Protein AF-A0A7W8GCG9-F1 (afdb_monomer)

Organism: NCBI:txid1665626

Structure (mmCIF, N/CA/C/O backbone):
data_AF-A0A7W8GCG9-F1
#
_entry.id   AF-A0A7W8GCG9-F1
#
loop_
_atom_site.group_PDB
_atom_site.id
_atom_site.type_symbol
_atom_site.label_atom_id
_atom_site.label_alt_id
_atom_site.label_comp_id
_atom_site.label_asym_id
_atom_site.label_entity_id
_atom_site.label_seq_id
_atom_site.pdbx_PDB_ins_code
_atom_site.Cartn_x
_atom_site.Cartn_y
_atom_site.Cartn_z
_atom_site.occupancy
_atom_site.B_iso_or_equiv
_atom_site.auth_seq_id
_atom_site.auth_comp_id
_atom_site.auth_asym_id
_atom_site.auth_atom_id
_atom_site.pdbx_PDB_model_num
ATOM 1 N N . MET A 1 1 ? 15.866 -6.098 -15.929 1.00 85.88 1 MET A N 1
ATOM 2 C CA . MET A 1 1 ? 16.833 -5.059 -15.511 1.00 85.88 1 MET A CA 1
ATOM 3 C C . MET A 1 1 ? 17.074 -4.161 -16.709 1.00 85.88 1 MET A C 1
ATOM 5 O O . MET A 1 1 ? 17.102 -4.683 -17.815 1.00 85.88 1 MET A O 1
ATOM 9 N N . ALA A 1 2 ? 17.200 -2.853 -16.500 1.00 84.94 2 ALA A N 1
ATOM 10 C CA . ALA A 1 2 ? 17.619 -1.933 -17.553 1.00 84.94 2 ALA A CA 1
ATOM 11 C C . ALA A 1 2 ? 19.149 -1.875 -17.601 1.00 84.94 2 ALA A C 1
ATOM 13 O O . ALA A 1 2 ? 19.778 -1.766 -16.549 1.00 84.94 2 ALA A O 1
ATOM 14 N N . ASP A 1 3 ? 19.719 -1.965 -18.794 1.00 85.62 3 ASP A N 1
ATOM 15 C CA . ASP A 1 3 ? 21.146 -1.790 -19.054 1.00 85.62 3 ASP A CA 1
ATOM 16 C C . ASP A 1 3 ? 21.311 -1.329 -20.504 1.00 85.62 3 ASP A C 1
ATOM 18 O O . ASP A 1 3 ? 20.487 -1.678 -21.353 1.00 85.62 3 ASP A O 1
ATOM 22 N N . TYR A 1 4 ? 22.347 -0.538 -20.766 1.00 86.12 4 TYR A N 1
ATOM 23 C CA . TYR A 1 4 ? 22.507 0.142 -22.045 1.00 86.12 4 TYR A CA 1
ATOM 24 C C . TYR A 1 4 ? 22.801 -0.833 -23.182 1.00 86.12 4 TYR A C 1
ATOM 26 O O . TYR A 1 4 ? 23.720 -1.647 -23.079 1.00 86.12 4 TYR A O 1
ATOM 34 N N . GLU A 1 5 ? 22.054 -0.710 -24.279 1.00 84.94 5 GLU A N 1
ATOM 35 C CA . GLU A 1 5 ? 22.164 -1.553 -25.476 1.00 84.94 5 GLU A CA 1
ATOM 36 C C . GLU A 1 5 ? 21.880 -3.044 -25.183 1.00 84.94 5 GLU A C 1
ATOM 38 O O . GLU A 1 5 ? 22.423 -3.955 -25.825 1.00 84.94 5 GLU A O 1
ATOM 43 N N . ARG A 1 6 ? 21.039 -3.321 -24.175 1.00 89.44 6 ARG A N 1
ATOM 44 C CA . ARG A 1 6 ? 20.662 -4.676 -23.742 1.00 89.44 6 ARG A CA 1
ATOM 45 C C . ARG A 1 6 ? 19.154 -4.882 -23.789 1.00 89.44 6 ARG A C 1
ATOM 47 O O . ARG A 1 6 ? 18.358 -3.951 -23.813 1.00 89.44 6 ARG A O 1
ATOM 54 N N . TRP A 1 7 ? 18.749 -6.149 -23.775 1.00 91.69 7 TRP A N 1
ATOM 55 C CA . TRP A 1 7 ? 17.346 -6.501 -23.618 1.00 91.69 7 TRP A CA 1
ATOM 56 C C . TRP A 1 7 ? 16.931 -6.321 -22.150 1.00 91.69 7 TRP A C 1
ATOM 58 O O . TRP A 1 7 ? 17.758 -6.408 -21.238 1.00 91.69 7 TRP A O 1
ATOM 68 N N . PRO A 1 8 ? 15.632 -6.114 -21.879 1.00 90.44 8 PRO A N 1
ATOM 69 C CA . PRO A 1 8 ? 15.148 -5.881 -20.517 1.00 90.44 8 PRO A CA 1
ATOM 70 C C . PRO A 1 8 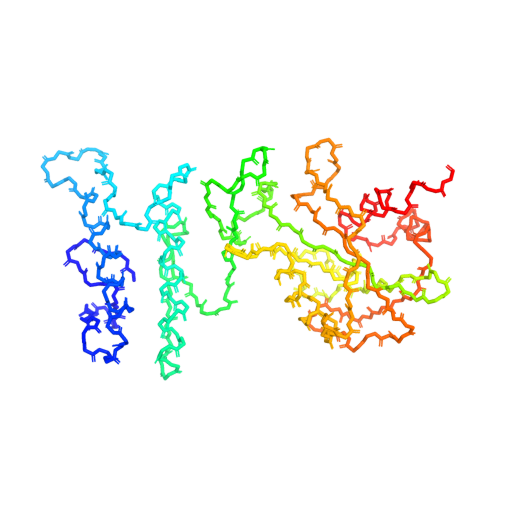? 15.220 -7.125 -19.614 1.00 90.44 8 PRO A C 1
ATOM 72 O O . PRO A 1 8 ? 14.992 -7.024 -18.401 1.00 90.44 8 PRO A O 1
ATOM 75 N N . LEU A 1 9 ? 15.504 -8.304 -20.179 1.00 92.62 9 LEU A N 1
ATOM 76 C CA . LEU A 1 9 ? 15.448 -9.600 -19.506 1.00 92.62 9 LEU A CA 1
ATOM 77 C C . LEU A 1 9 ? 16.819 -10.263 -19.475 1.00 92.62 9 LEU A C 1
ATOM 79 O O . LEU A 1 9 ? 17.570 -10.215 -20.443 1.00 92.62 9 LEU A O 1
ATOM 83 N N . TRP A 1 10 ? 17.116 -10.908 -18.352 1.00 90.75 10 TRP A N 1
ATOM 84 C CA . TRP A 1 10 ? 18.416 -11.506 -18.084 1.00 90.75 10 TRP A CA 1
ATOM 85 C C . TRP A 1 10 ? 18.241 -12.874 -17.432 1.00 90.75 10 TRP A C 1
ATOM 87 O O . TRP A 1 10 ? 17.353 -13.051 -16.598 1.00 90.75 10 TRP A O 1
ATOM 97 N N . MET A 1 11 ? 19.099 -13.830 -17.783 1.00 87.00 11 MET A N 1
ATOM 98 C CA . MET A 1 11 ? 19.146 -15.157 -17.167 1.00 87.00 11 MET A CA 1
ATOM 99 C C . MET A 1 11 ? 20.602 -15.548 -16.937 1.00 87.00 11 MET A C 1
ATOM 101 O O . MET A 1 11 ? 21.367 -15.651 -17.884 1.00 87.00 11 MET A O 1
ATOM 105 N N . SER A 1 12 ? 21.010 -15.727 -15.677 1.00 82.81 12 SER A N 1
ATOM 106 C CA . SER A 1 12 ? 22.391 -16.109 -15.328 1.00 82.81 12 SER A CA 1
ATOM 107 C C . SER A 1 12 ? 23.474 -15.225 -15.979 1.00 82.81 12 SER A C 1
ATOM 109 O O . SER A 1 12 ? 24.515 -15.731 -16.385 1.00 82.81 12 SER A O 1
ATOM 111 N N . LEU A 1 13 ? 23.238 -13.904 -16.033 1.00 75.94 13 LEU A N 1
ATOM 112 C CA . LEU A 1 13 ? 24.082 -12.881 -16.688 1.00 75.94 13 LEU A CA 1
ATOM 113 C C . LEU A 1 13 ? 24.043 -12.875 -18.227 1.00 75.94 13 LEU A C 1
ATOM 115 O O . LEU A 1 13 ? 24.742 -12.079 -18.850 1.00 75.94 13 LEU A O 1
ATOM 119 N N . GLU A 1 14 ? 23.210 -13.707 -18.847 1.00 85.38 14 GLU A N 1
ATOM 120 C CA . GLU A 1 14 ? 22.964 -13.677 -20.286 1.00 85.38 14 GLU A CA 1
ATOM 121 C C . GLU A 1 14 ? 21.781 -12.766 -20.616 1.00 85.38 14 GLU A C 1
ATOM 123 O O . GLU A 1 14 ? 20.752 -12.784 -19.938 1.00 85.38 14 GLU A O 1
ATOM 128 N N . ASN A 1 15 ? 21.936 -11.977 -21.677 1.00 88.81 15 ASN A N 1
ATOM 129 C CA . ASN A 1 15 ? 20.911 -11.078 -22.191 1.00 88.81 15 ASN A CA 1
ATOM 130 C C . ASN A 1 15 ? 19.843 -11.884 -22.954 1.00 88.81 15 ASN A C 1
ATOM 132 O O . ASN A 1 15 ? 20.160 -12.532 -23.952 1.00 88.81 15 ASN A O 1
ATOM 136 N N . VAL A 1 16 ? 18.589 -11.848 -22.506 1.00 91.50 16 VAL A N 1
ATOM 137 C CA . VAL A 1 16 ? 17.495 -12.669 -23.048 1.00 91.50 16 VAL A CA 1
ATOM 138 C C . VAL A 1 16 ? 16.604 -11.827 -23.952 1.00 91.50 16 VAL A C 1
ATOM 140 O O . VAL A 1 16 ? 15.965 -10.881 -23.498 1.00 91.50 16 VAL A O 1
ATOM 143 N N . ASP A 1 17 ? 16.513 -12.209 -25.226 1.00 92.12 17 ASP A N 1
ATOM 144 C CA . ASP A 1 17 ? 15.577 -11.602 -26.176 1.00 92.12 17 ASP A CA 1
ATOM 145 C C . ASP A 1 17 ? 14.124 -11.945 -25.781 1.00 92.12 17 ASP A C 1
ATOM 147 O O . ASP A 1 17 ? 13.756 -13.130 -25.795 1.00 92.12 17 ASP A O 1
ATOM 151 N N . PRO A 1 18 ? 13.267 -10.954 -25.455 1.00 92.00 18 PRO A N 1
ATOM 152 C CA . PRO A 1 18 ? 11.878 -11.196 -25.075 1.00 92.00 18 PRO A CA 1
ATOM 153 C C . PRO A 1 18 ? 11.049 -11.937 -26.134 1.00 92.00 18 PRO A C 1
ATOM 155 O O . PRO A 1 18 ? 10.068 -12.596 -25.781 1.00 92.00 18 PRO A O 1
ATOM 158 N N . LEU A 1 19 ? 11.432 -11.888 -27.417 1.00 90.94 19 LEU A N 1
ATOM 159 C CA . LEU A 1 19 ? 10.767 -12.640 -28.490 1.00 90.94 19 LEU A CA 1
ATOM 160 C C . LEU A 1 19 ? 10.907 -14.158 -28.315 1.00 90.94 19 LEU A C 1
ATOM 162 O O . LEU A 1 19 ? 10.051 -14.916 -28.770 1.00 90.94 19 LEU A O 1
ATOM 166 N N . THR A 1 20 ? 11.944 -14.617 -27.612 1.00 90.94 20 THR A N 1
ATOM 167 C CA . THR A 1 20 ? 12.181 -16.049 -27.364 1.00 90.94 20 THR A CA 1
ATOM 168 C C . THR A 1 20 ? 11.269 -16.631 -26.282 1.00 90.94 20 THR A C 1
ATOM 170 O O . THR A 1 20 ? 11.120 -17.848 -26.187 1.00 90.94 20 THR A O 1
ATOM 173 N N . LEU A 1 21 ? 10.614 -15.781 -25.482 1.00 89.12 21 LEU A N 1
ATOM 174 C CA . LEU A 1 21 ? 9.805 -16.203 -24.337 1.00 89.12 21 LEU A CA 1
ATOM 175 C C . LEU A 1 21 ? 8.334 -16.483 -24.669 1.00 89.12 21 LEU A C 1
ATOM 177 O O . LEU A 1 21 ? 7.580 -16.816 -23.753 1.00 89.12 21 LEU A O 1
ATOM 181 N N . MET A 1 22 ? 7.940 -16.377 -25.947 1.00 91.81 22 MET A N 1
ATOM 182 C CA . MET A 1 22 ? 6.570 -16.620 -26.433 1.00 91.81 22 MET A CA 1
ATOM 183 C C . MET A 1 22 ? 5.501 -15.817 -25.666 1.00 91.81 22 MET A C 1
ATOM 185 O O . MET A 1 22 ? 4.405 -16.308 -25.400 1.00 91.81 22 MET A O 1
ATOM 189 N N . LEU A 1 23 ? 5.834 -14.584 -25.279 1.00 94.62 23 LEU A N 1
ATOM 190 C CA . LEU A 1 23 ? 4.917 -13.670 -24.598 1.00 94.62 23 LEU A CA 1
ATOM 191 C C . LEU A 1 23 ? 3.886 -13.096 -25.582 1.00 94.62 23 LEU A C 1
ATOM 193 O O . LEU A 1 23 ? 4.079 -13.125 -26.800 1.00 94.62 23 LEU A O 1
ATOM 197 N N . ALA A 1 24 ? 2.798 -12.534 -25.048 1.00 96.25 24 ALA A N 1
ATOM 198 C CA . ALA A 1 24 ? 1.849 -11.773 -25.856 1.00 96.25 24 ALA A CA 1
ATOM 199 C C . ALA A 1 24 ? 2.570 -10.610 -26.577 1.00 96.25 24 ALA A C 1
ATOM 201 O O . ALA A 1 24 ? 3.381 -9.931 -25.933 1.00 96.25 24 ALA A O 1
ATOM 202 N N . PRO A 1 25 ? 2.277 -10.340 -27.866 1.00 96.75 25 PRO A N 1
ATOM 203 C CA . PRO A 1 25 ? 2.967 -9.308 -28.643 1.00 96.75 25 PRO A CA 1
ATOM 204 C C . PRO A 1 25 ? 2.985 -7.933 -27.968 1.00 96.75 25 PRO A C 1
ATOM 206 O O . PRO A 1 25 ? 3.992 -7.231 -28.018 1.00 96.75 25 PRO A O 1
ATOM 209 N N . GLU A 1 26 ? 1.901 -7.566 -27.284 1.00 96.12 26 GLU A N 1
ATOM 210 C CA . GLU A 1 26 ? 1.772 -6.296 -26.571 1.00 96.12 26 GLU A CA 1
ATOM 211 C C . GLU A 1 26 ? 2.727 -6.206 -25.373 1.00 96.12 26 GLU A C 1
ATOM 213 O O . GLU A 1 26 ? 3.322 -5.155 -25.133 1.00 96.12 26 GLU A O 1
ATOM 218 N N . LEU A 1 27 ? 2.907 -7.304 -24.628 1.00 96.75 27 LEU A N 1
ATOM 219 C CA . LEU A 1 27 ? 3.849 -7.356 -23.507 1.00 96.75 27 LEU A CA 1
ATOM 220 C C . LEU A 1 27 ? 5.292 -7.294 -24.014 1.00 96.75 27 LEU A C 1
ATOM 222 O O . LEU A 1 27 ? 6.094 -6.534 -23.475 1.00 96.75 27 LEU A O 1
ATOM 226 N N . THR A 1 28 ? 5.606 -8.040 -25.077 1.00 96.75 28 THR A N 1
ATOM 227 C CA . THR A 1 28 ? 6.922 -7.980 -25.722 1.00 96.75 28 THR A CA 1
ATOM 228 C C . THR A 1 28 ? 7.236 -6.567 -26.203 1.00 96.75 28 THR A C 1
ATOM 230 O O . THR A 1 28 ? 8.293 -6.040 -25.873 1.00 96.75 28 THR A O 1
ATOM 233 N N . ALA A 1 29 ? 6.314 -5.914 -26.914 1.00 95.88 29 ALA A N 1
ATOM 234 C CA . ALA A 1 29 ? 6.518 -4.554 -27.409 1.00 95.88 29 ALA A CA 1
ATOM 235 C C . ALA A 1 29 ? 6.775 -3.549 -26.274 1.00 95.88 29 ALA A C 1
ATOM 237 O O . ALA A 1 29 ? 7.671 -2.714 -26.386 1.00 95.88 29 ALA A O 1
ATOM 238 N N . ARG A 1 30 ? 6.040 -3.649 -25.158 1.00 97.19 30 ARG A N 1
ATOM 239 C CA . ARG A 1 30 ? 6.256 -2.766 -24.003 1.00 97.19 30 ARG A CA 1
ATOM 240 C C . ARG A 1 30 ? 7.575 -3.035 -23.282 1.00 97.19 30 ARG A C 1
ATOM 242 O O . ARG A 1 30 ? 8.230 -2.081 -22.887 1.00 97.19 30 ARG A O 1
ATOM 249 N N . LEU A 1 31 ? 7.994 -4.298 -23.155 1.00 96.69 31 LEU A N 1
ATOM 250 C CA . LEU A 1 31 ? 9.318 -4.649 -22.627 1.00 96.69 31 LEU A CA 1
ATOM 251 C C . LEU A 1 31 ? 10.433 -3.999 -23.458 1.00 96.69 31 LEU A C 1
ATOM 253 O O . LEU A 1 31 ? 11.328 -3.373 -22.895 1.00 96.69 31 LEU A O 1
ATOM 257 N N . LEU A 1 32 ? 10.353 -4.107 -24.787 1.00 95.19 32 LEU A N 1
ATOM 258 C CA . LEU A 1 32 ? 11.333 -3.502 -25.692 1.00 95.19 32 LEU A CA 1
ATOM 259 C C . LEU A 1 32 ? 11.324 -1.971 -25.609 1.00 95.19 32 LEU A C 1
ATOM 261 O O . LEU A 1 32 ? 12.381 -1.373 -25.452 1.00 95.19 32 LEU A O 1
ATOM 265 N N . SER A 1 33 ? 10.141 -1.349 -25.624 1.00 95.31 33 SER A N 1
ATOM 266 C CA . SER A 1 33 ? 10.007 0.107 -25.481 1.00 95.31 33 SER A CA 1
ATOM 267 C C . SER A 1 33 ? 10.519 0.615 -24.128 1.00 95.31 33 SER A C 1
ATOM 269 O O . SER A 1 33 ? 11.067 1.711 -24.053 1.00 95.31 33 SER A O 1
ATOM 271 N N . TRP A 1 34 ? 10.372 -0.172 -23.060 1.00 96.25 34 TRP A N 1
ATOM 272 C CA . TRP A 1 34 ? 10.935 0.151 -21.751 1.00 96.25 34 TRP A CA 1
ATOM 273 C C . TRP A 1 34 ? 12.465 0.129 -21.763 1.00 96.25 34 TRP A C 1
ATOM 275 O O . TRP A 1 34 ? 13.072 1.056 -21.242 1.00 96.25 34 TRP A O 1
ATOM 285 N N . ALA A 1 35 ? 13.103 -0.857 -22.399 1.00 93.88 35 ALA A N 1
ATOM 286 C CA . ALA A 1 35 ? 14.561 -0.856 -22.550 1.00 93.88 35 ALA A CA 1
ATOM 287 C C . ALA A 1 35 ? 15.054 0.310 -23.430 1.00 93.88 35 ALA A C 1
ATOM 289 O O . ALA A 1 35 ? 15.972 1.023 -23.040 1.00 93.88 35 ALA A O 1
ATOM 290 N N . GLU A 1 36 ? 14.383 0.569 -24.556 1.00 93.25 36 GLU A N 1
ATOM 291 C CA . GLU A 1 36 ? 14.729 1.662 -25.477 1.00 93.25 36 GLU A CA 1
ATOM 292 C C . GLU A 1 36 ? 14.655 3.044 -24.806 1.00 93.25 36 GLU A C 1
ATOM 294 O O . GLU A 1 36 ? 15.501 3.902 -25.047 1.00 93.25 36 GLU A O 1
ATOM 299 N N . ALA A 1 37 ? 13.689 3.255 -23.907 1.00 92.75 37 ALA A N 1
ATOM 300 C CA . ALA A 1 37 ? 13.597 4.486 -23.125 1.00 92.75 37 ALA A CA 1
ATOM 301 C C . ALA A 1 37 ? 14.808 4.697 -22.202 1.00 92.75 37 ALA A C 1
ATOM 303 O O . ALA A 1 37 ? 15.214 5.834 -21.969 1.00 92.75 37 ALA A O 1
ATOM 304 N N . PHE A 1 38 ? 15.380 3.614 -21.668 1.00 91.00 38 PHE A N 1
ATOM 305 C CA . PHE A 1 38 ? 16.613 3.690 -20.890 1.00 91.00 38 PHE A CA 1
ATOM 306 C C . PHE A 1 38 ? 17.794 4.033 -21.798 1.00 91.00 38 PHE A C 1
ATOM 308 O O . PHE A 1 38 ? 18.546 4.958 -21.494 1.00 91.00 38 PHE A O 1
ATOM 315 N N . ASP A 1 39 ? 17.898 3.370 -22.950 1.00 89.25 39 ASP A N 1
ATOM 316 C CA . ASP A 1 39 ? 18.944 3.617 -23.947 1.00 89.25 39 ASP A CA 1
ATOM 317 C C . ASP A 1 39 ? 18.940 5.057 -24.461 1.00 89.25 39 ASP A C 1
ATOM 319 O O . ASP A 1 39 ? 20.000 5.667 -24.608 1.00 89.25 39 ASP A O 1
ATOM 323 N N . SER A 1 40 ? 17.758 5.652 -24.648 1.00 89.75 40 SER A N 1
ATOM 324 C CA . SER A 1 40 ? 17.636 7.037 -25.109 1.00 89.75 40 SER A CA 1
ATOM 325 C C . SER A 1 40 ? 18.203 8.066 -24.125 1.00 89.75 40 SER A C 1
ATOM 327 O O . SER A 1 40 ? 18.358 9.229 -24.494 1.00 89.75 40 SER A O 1
ATOM 329 N N . SER A 1 41 ? 18.475 7.669 -22.876 1.00 85.50 41 SER A N 1
ATOM 330 C CA . SER A 1 41 ? 19.087 8.537 -21.867 1.00 85.50 41 SER A CA 1
ATOM 331 C C . SER A 1 41 ? 20.620 8.583 -21.948 1.00 85.50 41 SER A C 1
ATOM 333 O O . SER A 1 41 ? 21.252 9.404 -21.284 1.00 85.50 41 SER A O 1
ATOM 335 N N . LEU A 1 42 ? 21.251 7.746 -22.776 1.00 81.25 42 LEU A N 1
ATOM 336 C CA . LEU A 1 42 ? 22.706 7.694 -22.882 1.00 81.25 42 LEU A CA 1
ATOM 337 C C . LEU A 1 42 ? 23.264 8.847 -23.736 1.00 81.25 42 LEU A C 1
ATOM 339 O O . LEU A 1 42 ? 22.981 8.939 -24.928 1.00 81.25 42 LEU A O 1
ATOM 343 N N . ASP A 1 43 ? 24.130 9.682 -23.153 1.00 76.12 43 ASP A N 1
ATOM 344 C CA . ASP A 1 43 ? 25.007 10.588 -23.911 1.00 76.12 43 ASP A CA 1
ATOM 345 C C . ASP A 1 43 ? 26.408 9.963 -24.023 1.00 76.12 43 ASP A C 1
ATOM 347 O O . ASP A 1 43 ? 27.213 10.013 -23.089 1.00 76.12 43 ASP A O 1
ATOM 351 N N . MET A 1 44 ? 26.689 9.334 -25.169 1.00 66.94 44 MET A N 1
ATOM 352 C CA . MET A 1 44 ? 27.977 8.683 -25.452 1.00 66.94 44 MET A CA 1
ATOM 353 C C . MET A 1 44 ? 29.115 9.676 -25.733 1.00 66.94 44 MET A C 1
ATOM 355 O O . MET A 1 44 ? 30.283 9.284 -25.708 1.00 66.94 44 MET A O 1
ATOM 359 N N . GLU A 1 45 ? 28.801 10.942 -26.024 1.00 66.50 45 GLU A N 1
ATOM 360 C CA . GLU A 1 45 ? 29.771 11.924 -26.513 1.00 66.50 45 GLU A CA 1
ATOM 361 C C . GLU A 1 45 ? 30.200 12.931 -25.432 1.00 66.50 45 GLU A C 1
ATOM 363 O O . GLU A 1 45 ? 31.357 13.354 -25.434 1.00 66.50 45 GLU A O 1
ATOM 368 N N . ASN A 1 46 ? 29.324 13.297 -24.484 1.00 61.50 46 ASN A N 1
ATOM 369 C CA . ASN A 1 46 ? 29.596 14.324 -23.469 1.00 61.50 46 ASN A CA 1
ATOM 370 C C . ASN A 1 46 ? 29.038 13.963 -22.077 1.00 61.50 46 ASN A C 1
ATOM 372 O O . ASN A 1 46 ? 27.989 14.448 -21.666 1.00 61.50 46 ASN A O 1
ATOM 376 N N . ALA A 1 47 ? 29.760 13.180 -21.270 1.00 58.56 47 ALA A N 1
ATOM 377 C CA . ALA A 1 47 ? 29.302 12.888 -19.906 1.00 58.56 47 ALA A CA 1
ATOM 378 C C . ALA A 1 47 ? 29.601 14.052 -18.937 1.00 58.56 47 ALA A C 1
ATOM 380 O O . ALA A 1 47 ? 30.756 14.293 -18.568 1.00 58.56 47 ALA A O 1
ATOM 381 N N . PRO A 1 48 ? 28.550 14.727 -18.438 1.00 57.44 48 PRO A N 1
ATOM 382 C CA . PRO A 1 48 ? 28.324 14.613 -16.999 1.00 57.44 48 PRO A CA 1
ATOM 383 C C . PRO A 1 48 ? 26.873 14.294 -16.596 1.00 57.44 48 PRO A C 1
ATOM 385 O O . PRO A 1 48 ? 26.652 14.029 -15.415 1.00 57.44 48 PRO A O 1
ATOM 388 N N . ALA A 1 49 ? 25.895 14.290 -17.514 1.00 61.75 49 ALA A N 1
ATOM 389 C CA . ALA A 1 49 ? 24.498 13.956 -17.205 1.00 61.75 49 ALA A CA 1
ATOM 390 C C . ALA A 1 49 ? 23.790 13.225 -18.369 1.00 61.75 49 ALA A C 1
ATOM 392 O O . ALA A 1 49 ? 24.029 13.588 -19.518 1.00 61.75 49 ALA A O 1
ATOM 393 N N . PRO A 1 50 ? 22.928 12.228 -18.086 1.00 69.56 50 PRO A N 1
ATOM 394 C CA . PRO A 1 50 ? 22.151 11.521 -19.106 1.00 69.56 50 PRO A CA 1
ATOM 395 C C . PRO A 1 50 ? 21.104 12.428 -19.779 1.00 69.56 50 PRO A C 1
ATOM 397 O O . PRO A 1 50 ? 20.594 13.367 -19.159 1.00 69.56 50 PRO A O 1
ATOM 400 N N . LEU A 1 51 ? 20.776 12.131 -21.040 1.00 79.88 51 LEU A N 1
ATOM 401 C CA . LEU A 1 51 ? 19.658 12.729 -21.773 1.00 79.88 51 LEU A CA 1
ATOM 402 C C . LEU A 1 51 ? 18.309 12.353 -21.122 1.00 79.88 51 LEU A C 1
ATOM 404 O O . LEU A 1 51 ? 18.221 11.338 -20.428 1.00 79.88 51 LEU A O 1
ATOM 408 N N . PRO A 1 52 ? 17.239 13.135 -21.354 1.00 84.69 52 PRO A N 1
ATOM 409 C CA . PRO A 1 52 ? 15.888 12.742 -20.960 1.0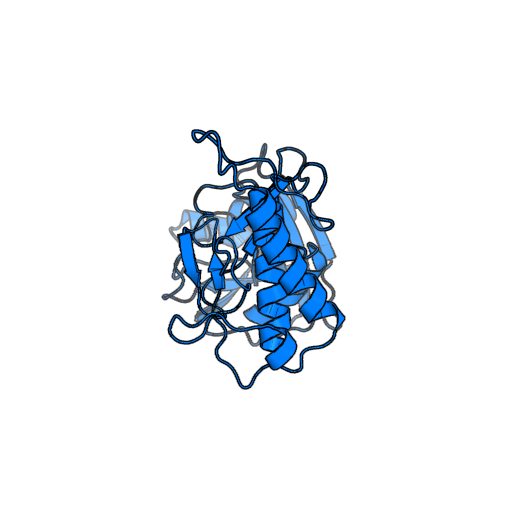0 84.69 52 PRO A CA 1
ATOM 410 C C . PRO A 1 52 ? 15.446 11.438 -21.637 1.00 84.69 52 PRO A C 1
ATOM 412 O O . PRO A 1 52 ? 15.743 11.206 -22.815 1.00 84.69 52 PRO A O 1
ATOM 415 N N . MET A 1 53 ? 14.701 10.604 -20.912 1.00 89.56 53 MET A N 1
ATOM 416 C CA . MET A 1 53 ? 14.097 9.399 -21.483 1.00 89.56 53 MET A CA 1
ATOM 417 C C . MET A 1 53 ? 13.015 9.774 -22.501 1.00 89.56 53 MET A C 1
ATOM 419 O O . MET A 1 53 ? 12.285 10.749 -22.333 1.00 89.56 53 MET A O 1
ATOM 423 N N . GLN A 1 54 ? 12.862 8.967 -23.549 1.00 87.56 54 GLN A N 1
ATOM 424 C CA . GLN A 1 54 ? 11.812 9.144 -24.550 1.00 87.56 54 GLN A CA 1
ATOM 425 C C . GLN A 1 54 ? 10.955 7.885 -24.613 1.00 87.56 54 GLN A C 1
ATOM 427 O O . GLN A 1 54 ? 11.376 6.859 -25.138 1.00 87.56 54 GLN A O 1
ATOM 432 N N . ALA A 1 55 ? 9.739 7.953 -24.067 1.00 91.31 55 ALA A N 1
ATOM 433 C CA . ALA A 1 55 ? 8.821 6.819 -24.072 1.00 91.31 55 ALA A CA 1
ATOM 434 C C . ALA A 1 55 ? 7.356 7.249 -23.999 1.00 91.31 55 ALA A C 1
ATOM 436 O O . ALA A 1 55 ? 7.010 8.244 -23.366 1.00 91.31 55 ALA A O 1
ATOM 437 N N . ALA A 1 56 ? 6.471 6.431 -24.573 1.00 90.00 56 ALA A N 1
ATOM 438 C CA . ALA A 1 56 ? 5.028 6.670 -24.536 1.00 90.00 56 ALA A CA 1
ATOM 439 C C . ALA A 1 56 ? 4.399 6.458 -23.144 1.00 90.00 56 ALA A C 1
ATOM 441 O O . ALA A 1 56 ? 3.291 6.929 -22.901 1.00 90.00 56 ALA A O 1
ATOM 442 N N . PHE A 1 57 ? 5.077 5.742 -22.238 1.00 91.75 57 PHE A N 1
ATOM 443 C CA . PHE A 1 57 ? 4.603 5.506 -20.868 1.00 91.75 57 PHE A CA 1
ATOM 444 C C . PHE A 1 57 ? 4.996 6.617 -19.883 1.00 91.75 57 PHE A C 1
ATOM 446 O O . PHE A 1 57 ? 4.586 6.563 -18.722 1.00 91.75 57 PHE A O 1
ATOM 453 N N . LEU A 1 58 ? 5.796 7.603 -20.308 1.00 92.38 58 LEU A N 1
ATOM 454 C CA . LEU A 1 58 ? 6.149 8.744 -19.465 1.00 92.38 58 LEU A CA 1
ATOM 455 C C . LEU A 1 58 ? 4.899 9.580 -19.179 1.00 92.38 58 LEU A C 1
ATOM 457 O O . LEU A 1 58 ? 4.087 9.835 -20.071 1.00 92.38 58 LEU A O 1
ATOM 461 N N . ARG A 1 59 ? 4.718 9.970 -17.916 1.00 89.62 59 ARG A N 1
ATOM 462 C CA . ARG A 1 59 ? 3.506 10.652 -17.456 1.00 89.62 59 ARG A CA 1
ATOM 463 C C . ARG A 1 59 ? 3.775 12.128 -17.212 1.00 89.62 59 ARG A C 1
ATOM 465 O O . ARG A 1 59 ? 4.707 12.489 -16.500 1.00 89.62 59 ARG A O 1
ATOM 472 N N . ASP A 1 60 ? 2.894 12.976 -17.733 1.00 87.62 60 ASP A N 1
ATOM 473 C CA . ASP A 1 60 ? 2.941 14.413 -17.468 1.00 87.62 60 ASP A CA 1
ATOM 474 C C . ASP A 1 60 ? 2.854 14.695 -15.960 1.00 87.62 60 ASP A C 1
ATOM 476 O O . ASP A 1 60 ? 1.929 14.248 -15.275 1.00 87.62 60 ASP A O 1
ATOM 480 N N . GLY A 1 61 ? 3.809 15.473 -15.447 1.00 85.12 61 GLY A N 1
ATOM 481 C CA . GLY A 1 61 ? 3.878 15.840 -14.030 1.00 85.12 61 GLY A CA 1
ATOM 482 C C . GLY A 1 61 ? 4.479 14.771 -13.109 1.00 85.12 61 GLY A C 1
ATOM 483 O O . GLY A 1 61 ? 4.515 14.988 -11.897 1.00 85.12 61 GLY A O 1
ATOM 484 N N . GLU A 1 62 ? 4.969 13.655 -13.654 1.00 90.88 62 GLU A N 1
ATOM 485 C CA . GLU A 1 62 ? 5.750 12.641 -12.940 1.00 90.88 62 GLU A CA 1
ATOM 486 C C . GLU A 1 62 ? 7.209 12.667 -13.424 1.00 90.88 62 GLU A C 1
ATOM 488 O O . GLU A 1 62 ? 7.476 12.830 -14.611 1.00 90.88 62 GLU A O 1
ATOM 493 N N . ASP A 1 63 ? 8.167 12.523 -12.505 1.00 90.38 63 ASP A N 1
ATOM 494 C CA . ASP A 1 63 ? 9.591 12.428 -12.863 1.00 90.38 63 ASP A CA 1
ATOM 495 C C . ASP A 1 63 ? 9.850 11.194 -13.748 1.00 90.38 63 ASP A C 1
ATOM 497 O O . ASP A 1 63 ? 9.270 10.125 -13.529 1.00 90.38 63 ASP A O 1
ATOM 501 N N . GLU A 1 64 ? 10.728 11.326 -14.747 1.00 91.81 64 GLU A N 1
ATOM 502 C CA . GLU A 1 64 ? 10.985 10.276 -15.742 1.00 91.81 64 GLU A CA 1
ATOM 503 C C . GLU A 1 64 ? 11.452 8.967 -15.104 1.00 91.81 64 GLU A C 1
ATOM 505 O O . GLU A 1 64 ? 10.963 7.902 -15.479 1.00 91.81 64 GLU A O 1
ATOM 510 N N . ARG A 1 65 ? 12.310 9.023 -14.075 1.00 92.56 65 ARG A N 1
ATOM 511 C CA . ARG A 1 65 ? 12.776 7.814 -13.376 1.00 92.56 65 ARG A CA 1
ATOM 512 C C . ARG A 1 65 ? 11.649 7.140 -12.609 1.00 92.56 65 ARG A C 1
ATOM 514 O O . ARG A 1 65 ? 11.608 5.918 -12.523 1.00 92.56 65 ARG A O 1
ATOM 521 N N . HIS A 1 66 ? 10.711 7.917 -12.074 1.00 95.81 66 HIS A N 1
ATOM 522 C CA . HIS A 1 66 ? 9.539 7.365 -11.398 1.00 95.81 66 HIS A CA 1
ATOM 523 C C . HIS A 1 66 ? 8.546 6.752 -12.400 1.00 95.81 66 HIS A C 1
ATOM 525 O O . HIS A 1 66 ? 8.031 5.662 -12.148 1.00 95.81 66 HIS A O 1
ATOM 531 N N . SER A 1 67 ? 8.332 7.390 -13.557 1.00 95.56 67 SER A N 1
ATOM 532 C CA . SER A 1 67 ? 7.538 6.816 -14.655 1.00 95.56 67 SER A CA 1
ATOM 533 C C . SER A 1 67 ? 8.159 5.513 -15.174 1.00 95.56 67 SER A C 1
ATOM 535 O O . SER A 1 67 ? 7.456 4.520 -15.365 1.00 95.56 67 SER A O 1
ATOM 537 N N . PHE A 1 68 ? 9.484 5.494 -15.332 1.00 96.19 68 PHE A N 1
ATOM 538 C CA . PHE A 1 68 ? 10.258 4.324 -15.733 1.00 96.19 68 PHE A CA 1
ATOM 539 C C . PHE A 1 68 ? 10.134 3.172 -14.735 1.00 96.19 68 PHE A C 1
ATOM 541 O O . PHE A 1 68 ? 9.844 2.040 -15.123 1.00 96.19 68 PHE A O 1
ATOM 548 N N . GLU A 1 69 ? 10.291 3.462 -13.443 1.00 97.19 69 GLU A N 1
ATOM 549 C CA . GLU A 1 69 ? 10.148 2.473 -12.378 1.00 97.19 69 GLU A CA 1
ATOM 550 C C . GLU A 1 69 ? 8.728 1.890 -12.327 1.00 97.19 69 GLU A C 1
ATOM 552 O O . GLU A 1 69 ? 8.545 0.681 -12.172 1.00 97.19 69 GLU A O 1
ATOM 557 N N . ARG A 1 70 ? 7.708 2.741 -12.487 1.00 96.94 70 ARG A N 1
ATOM 558 C CA . ARG A 1 70 ? 6.299 2.334 -12.511 1.00 96.94 70 ARG A CA 1
ATOM 559 C C . ARG A 1 70 ? 6.004 1.378 -13.663 1.00 96.94 70 ARG A C 1
ATOM 561 O O . ARG A 1 70 ? 5.334 0.362 -13.452 1.00 96.94 70 ARG A O 1
ATOM 568 N N . GLU A 1 71 ? 6.472 1.702 -14.866 1.00 97.38 71 GLU A N 1
ATOM 569 C CA . GLU A 1 71 ? 6.297 0.830 -16.028 1.00 97.38 71 GLU A CA 1
ATOM 570 C C . GLU A 1 71 ? 7.074 -0.476 -15.843 1.00 97.38 71 GLU A C 1
ATOM 572 O O . GLU A 1 71 ? 6.502 -1.548 -16.025 1.00 97.38 71 GLU A O 1
ATOM 577 N N . GLY A 1 72 ? 8.320 -0.410 -15.366 1.00 97.19 72 GLY A N 1
ATOM 578 C CA . GLY A 1 72 ? 9.146 -1.586 -15.090 1.00 97.19 72 GLY A CA 1
ATOM 579 C C . GLY A 1 72 ? 8.479 -2.553 -14.110 1.00 97.19 72 GLY A C 1
ATOM 580 O O . GLY A 1 72 ? 8.367 -3.746 -14.387 1.00 97.19 72 GLY A O 1
ATOM 581 N N . HIS A 1 73 ? 7.933 -2.037 -13.008 1.00 97.19 73 HIS A N 1
ATOM 582 C CA . HIS A 1 73 ? 7.161 -2.829 -12.051 1.00 97.19 73 HIS A CA 1
ATOM 583 C C . HIS A 1 73 ? 5.856 -3.390 -12.653 1.00 97.19 73 HIS A C 1
ATOM 585 O O . HIS A 1 73 ? 5.475 -4.526 -12.363 1.00 97.19 73 HIS A O 1
ATOM 591 N N . THR A 1 74 ? 5.173 -2.638 -13.523 1.00 96.56 74 THR A N 1
ATOM 592 C CA . THR A 1 74 ? 3.973 -3.126 -14.228 1.00 96.56 74 THR A CA 1
ATOM 593 C C . THR A 1 74 ? 4.316 -4.295 -15.151 1.00 96.56 74 THR A C 1
ATOM 595 O O . THR A 1 74 ? 3.6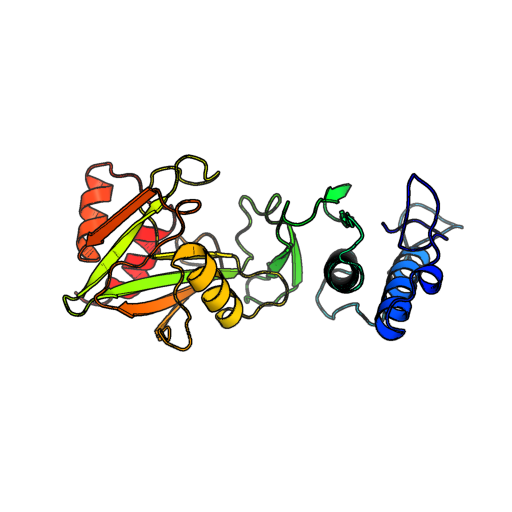55 -5.335 -15.112 1.00 96.56 74 THR A O 1
ATOM 598 N N . LEU A 1 75 ? 5.379 -4.155 -15.946 1.00 97.31 75 LEU A N 1
ATOM 599 C CA . LEU A 1 75 ? 5.879 -5.198 -16.839 1.00 97.31 75 LEU A CA 1
ATOM 600 C C . LEU A 1 75 ? 6.359 -6.419 -16.066 1.00 97.31 75 LEU A C 1
ATOM 602 O O . LEU A 1 75 ? 6.078 -7.543 -16.473 1.00 97.31 75 LEU A O 1
ATOM 606 N N . TRP A 1 76 ? 7.007 -6.213 -14.920 1.00 96.94 76 TRP A N 1
ATOM 607 C CA . TRP A 1 76 ? 7.421 -7.293 -14.035 1.00 96.94 76 TRP A CA 1
ATOM 608 C C . TRP A 1 76 ? 6.236 -8.143 -13.563 1.00 96.94 76 TRP A C 1
ATOM 610 O O . TRP A 1 76 ? 6.304 -9.370 -13.633 1.00 96.94 76 TRP A O 1
ATOM 620 N N . ARG A 1 77 ? 5.126 -7.525 -13.136 1.00 95.62 77 ARG A N 1
ATOM 621 C CA . ARG A 1 77 ? 3.909 -8.263 -12.745 1.00 95.62 77 ARG A CA 1
ATOM 622 C C . ARG A 1 77 ? 3.264 -8.991 -13.923 1.00 95.62 77 ARG A C 1
ATOM 624 O O . ARG A 1 77 ? 2.859 -10.143 -13.787 1.00 95.62 77 ARG A O 1
ATOM 631 N N . LEU A 1 78 ? 3.182 -8.339 -15.085 1.00 96.50 78 LEU A N 1
ATOM 632 C CA . LEU A 1 78 ? 2.630 -8.956 -16.295 1.00 96.50 78 LEU A CA 1
ATOM 633 C C . LEU A 1 78 ? 3.466 -10.153 -16.758 1.00 96.50 78 LEU A C 1
ATOM 635 O O . LEU A 1 78 ? 2.905 -11.166 -17.166 1.00 96.50 78 LEU A O 1
ATOM 639 N N . LEU A 1 79 ? 4.792 -10.061 -16.658 1.00 96.00 79 LEU A N 1
ATOM 640 C CA . LEU A 1 79 ? 5.697 -11.146 -17.016 1.00 96.00 79 LEU A CA 1
ATOM 641 C C . LEU A 1 79 ? 5.552 -12.345 -16.073 1.00 96.00 79 LEU A C 1
ATOM 643 O O . LEU A 1 79 ? 5.466 -13.469 -16.556 1.00 96.00 79 LEU A O 1
ATOM 647 N N . GLN A 1 80 ? 5.448 -12.116 -14.760 1.00 95.31 80 GLN A N 1
ATOM 648 C CA . GLN A 1 80 ? 5.163 -13.178 -13.784 1.00 95.31 80 GLN A CA 1
ATOM 649 C C . GLN A 1 80 ? 3.840 -13.892 -14.093 1.00 95.31 80 GLN A C 1
ATOM 651 O O . GLN A 1 80 ? 3.780 -15.118 -14.096 1.00 95.31 80 GLN A O 1
ATOM 656 N N . ALA A 1 81 ? 2.789 -13.133 -14.416 1.00 95.56 81 ALA A N 1
ATOM 657 C CA . ALA A 1 81 ? 1.495 -13.706 -14.782 1.00 95.56 81 ALA A CA 1
ATOM 658 C C . ALA A 1 81 ? 1.545 -14.488 -16.108 1.00 95.56 81 ALA A C 1
ATOM 660 O O . ALA A 1 81 ? 0.886 -15.517 -16.244 1.00 95.56 81 ALA A O 1
ATOM 661 N N . ALA A 1 82 ? 2.322 -14.013 -17.086 1.00 95.94 82 ALA A N 1
ATOM 662 C CA . ALA A 1 82 ? 2.479 -14.667 -18.384 1.00 95.94 82 ALA A CA 1
ATOM 663 C C . ALA A 1 82 ? 3.369 -15.921 -18.324 1.00 95.94 82 ALA A C 1
ATOM 665 O O . ALA A 1 82 ? 3.199 -16.830 -19.136 1.00 95.94 82 ALA A O 1
ATOM 666 N N . ARG A 1 83 ? 4.322 -15.964 -17.386 1.00 94.19 83 ARG A N 1
ATOM 667 C CA . ARG A 1 83 ? 5.299 -17.045 -17.206 1.00 94.19 83 ARG A CA 1
ATOM 668 C C . ARG A 1 83 ? 5.380 -17.479 -15.740 1.00 94.19 83 ARG A C 1
ATOM 670 O O . ARG A 1 83 ? 6.420 -17.299 -15.108 1.00 94.19 83 ARG A O 1
ATOM 677 N N . PRO A 1 84 ? 4.310 -18.086 -15.193 1.00 94.56 84 PRO A N 1
ATOM 678 C CA . PRO A 1 84 ? 4.301 -18.572 -13.812 1.00 94.56 84 PRO A CA 1
ATOM 679 C C . PRO A 1 84 ? 5.275 -19.740 -13.585 1.00 94.56 84 PRO A C 1
ATOM 681 O O . PRO A 1 84 ? 5.529 -20.127 -12.449 1.00 94.56 84 PRO A O 1
ATOM 684 N N . ASP A 1 85 ? 5.808 -20.323 -14.662 1.00 94.25 85 ASP A N 1
ATOM 685 C CA . ASP A 1 85 ? 6.872 -21.326 -14.640 1.00 94.25 85 ASP A CA 1
ATOM 686 C C . ASP A 1 85 ? 8.256 -20.741 -14.315 1.00 94.25 85 ASP A C 1
ATOM 688 O O . ASP A 1 85 ? 9.183 -21.495 -14.018 1.00 94.25 85 ASP A O 1
ATOM 692 N N . LEU A 1 86 ? 8.408 -19.414 -14.370 1.00 91.50 86 LEU A N 1
ATOM 693 C CA . LEU A 1 86 ? 9.659 -18.718 -14.097 1.00 91.50 86 LEU A CA 1
ATOM 694 C C . LEU A 1 86 ? 9.603 -17.989 -12.752 1.00 91.50 86 LEU A C 1
ATOM 696 O O . LEU A 1 86 ? 8.626 -17.321 -12.423 1.00 91.50 86 LEU A O 1
ATOM 700 N N . HIS A 1 87 ? 10.714 -18.032 -12.014 1.00 92.69 87 HIS A N 1
ATOM 701 C CA . HIS A 1 87 ? 10.950 -17.101 -10.911 1.00 92.69 87 HIS A CA 1
ATOM 702 C C . HIS A 1 87 ? 11.519 -15.805 -11.482 1.00 92.69 87 HIS A C 1
ATOM 704 O O . HIS A 1 87 ? 12.686 -15.755 -11.872 1.00 92.69 87 HIS A O 1
ATOM 710 N N . VAL A 1 88 ? 10.686 -14.773 -11.582 1.00 93.94 88 VAL A N 1
ATOM 711 C CA . VAL A 1 88 ? 11.073 -13.493 -12.183 1.00 93.94 88 VAL A CA 1
ATOM 712 C C . VAL A 1 88 ? 11.351 -12.482 -11.079 1.00 93.94 88 VAL A C 1
ATOM 714 O O . VAL A 1 88 ? 10.445 -12.105 -10.340 1.00 93.94 88 VAL A O 1
ATOM 717 N N . THR A 1 89 ? 12.585 -11.999 -10.997 1.00 95.25 89 THR A N 1
ATOM 718 C CA . THR A 1 89 ? 12.982 -10.891 -10.121 1.00 95.25 89 THR A CA 1
ATOM 719 C C . THR A 1 89 ? 12.944 -9.557 -10.868 1.00 95.25 89 THR A C 1
ATOM 721 O O . THR A 1 89 ? 12.913 -9.511 -12.103 1.00 95.25 89 THR A O 1
ATOM 724 N N . TYR A 1 90 ? 12.946 -8.447 -10.128 1.00 96.25 90 TYR A N 1
ATOM 725 C CA . TYR A 1 90 ? 12.998 -7.105 -10.706 1.00 96.25 90 TYR A CA 1
ATOM 726 C C . TYR A 1 90 ? 14.114 -6.270 -10.104 1.00 96.25 90 TYR A C 1
ATOM 728 O O . TYR A 1 90 ? 14.207 -6.109 -8.893 1.00 96.25 90 TYR A O 1
ATOM 736 N N . HIS A 1 91 ? 14.952 -5.697 -10.963 1.00 95.56 91 HIS A N 1
ATOM 737 C CA . HIS A 1 91 ? 15.964 -4.746 -10.532 1.00 95.56 91 HIS A CA 1
ATOM 738 C C . HIS A 1 91 ? 15.385 -3.333 -10.523 1.00 95.56 91 HIS A C 1
ATOM 740 O O . HIS A 1 91 ? 15.200 -2.725 -11.579 1.00 95.56 91 HIS A O 1
ATOM 746 N N . SER A 1 92 ? 15.138 -2.820 -9.322 1.00 96.38 92 SER A N 1
ATOM 747 C CA . SER A 1 92 ? 14.649 -1.466 -9.108 1.00 96.38 92 SER A CA 1
ATOM 748 C C . SER A 1 92 ? 15.743 -0.443 -9.386 1.00 96.38 92 SER A C 1
ATOM 750 O O . SER A 1 92 ? 16.816 -0.478 -8.780 1.00 96.38 92 SER A O 1
ATOM 752 N N . THR A 1 93 ? 15.447 0.519 -10.258 1.00 93.06 93 THR A N 1
ATOM 753 C CA . THR A 1 93 ? 16.335 1.663 -10.510 1.00 93.06 93 THR A CA 1
ATOM 754 C C . THR A 1 93 ? 16.279 2.687 -9.378 1.00 93.06 93 THR A C 1
ATOM 756 O O . THR A 1 93 ? 17.275 3.355 -9.110 1.00 93.06 93 THR A O 1
ATOM 759 N N . LEU A 1 94 ? 15.154 2.764 -8.657 1.00 95.25 94 LEU A N 1
ATOM 760 C CA . LEU A 1 94 ? 15.013 3.634 -7.486 1.00 95.25 94 LEU A CA 1
ATOM 761 C C . LEU A 1 94 ? 15.724 3.093 -6.239 1.00 95.25 94 LEU A C 1
ATOM 763 O O . LEU A 1 94 ? 16.239 3.884 -5.451 1.00 95.25 94 LEU A O 1
ATOM 767 N N . LEU A 1 95 ? 15.755 1.771 -6.039 1.00 95.75 95 LEU A N 1
ATOM 768 C CA . LEU A 1 95 ? 16.459 1.151 -4.908 1.00 95.75 95 LEU A CA 1
ATOM 769 C C . LEU A 1 95 ? 17.897 0.736 -5.244 1.00 95.75 95 LEU A C 1
ATOM 771 O O . LEU A 1 95 ? 18.679 0.497 -4.327 1.00 95.75 95 LEU A O 1
ATOM 775 N N . GLY A 1 96 ? 18.239 0.614 -6.530 1.00 95.19 96 GLY A N 1
ATOM 776 C CA . GLY A 1 96 ? 19.548 0.137 -6.982 1.00 95.19 96 GLY A CA 1
ATOM 777 C C . GLY A 1 96 ? 19.826 -1.318 -6.594 1.00 95.19 96 GLY A C 1
ATOM 778 O O . GLY A 1 96 ? 20.968 -1.665 -6.296 1.00 95.19 96 GLY A O 1
ATOM 779 N N . ARG A 1 97 ? 18.781 -2.150 -6.515 1.00 95.06 97 ARG A N 1
ATOM 780 C CA . ARG A 1 97 ? 18.885 -3.559 -6.116 1.00 95.06 97 ARG A CA 1
ATOM 781 C C . ARG A 1 97 ? 17.794 -4.413 -6.744 1.00 95.06 97 ARG A C 1
ATOM 783 O O . ARG A 1 97 ? 16.764 -3.911 -7.192 1.00 95.06 97 ARG A O 1
ATOM 790 N N . GLU A 1 98 ? 18.016 -5.719 -6.703 1.00 95.06 98 GLU A N 1
ATOM 791 C CA . GLU A 1 98 ? 17.016 -6.719 -7.058 1.00 95.06 98 GLU A CA 1
ATOM 792 C C . GLU A 1 98 ? 15.949 -6.877 -5.961 1.00 95.06 98 GLU A C 1
ATOM 794 O O . GLU A 1 98 ? 16.236 -6.744 -4.766 1.00 95.06 98 GLU A O 1
ATOM 799 N N . LEU A 1 99 ? 14.722 -7.145 -6.402 1.00 96.56 99 LEU A N 1
ATOM 800 C CA . LEU A 1 99 ? 13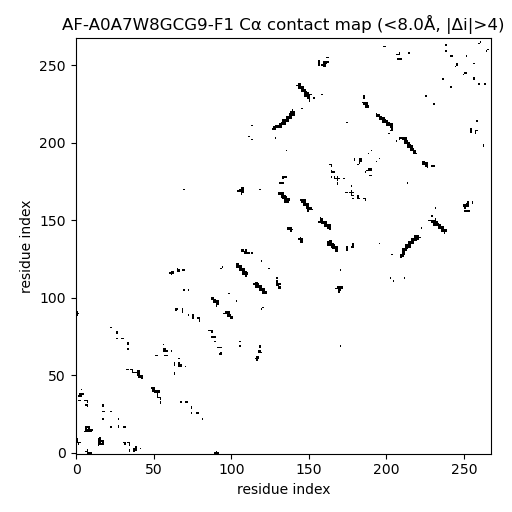.539 -7.449 -5.613 1.00 96.56 99 LEU A CA 1
ATOM 801 C C . LEU A 1 99 ? 12.983 -8.806 -6.039 1.00 96.56 99 LEU A C 1
ATOM 803 O O . LEU A 1 99 ? 12.809 -9.076 -7.235 1.00 96.56 99 LEU A O 1
ATOM 807 N N . ASN A 1 100 ? 12.666 -9.637 -5.052 1.00 95.56 100 ASN A N 1
ATOM 808 C CA . ASN A 1 100 ? 11.875 -10.843 -5.259 1.00 95.56 100 ASN A CA 1
ATOM 809 C C . ASN A 1 100 ? 10.379 -10.514 -5.340 1.00 95.56 100 ASN A C 1
ATOM 811 O O . ASN A 1 100 ? 9.950 -9.483 -4.810 1.00 95.56 100 ASN A O 1
ATOM 815 N N . PRO A 1 101 ? 9.573 -11.399 -5.958 1.00 91.06 101 PRO A N 1
ATOM 816 C CA . PRO A 1 101 ? 8.123 -11.347 -5.816 1.00 91.06 101 PRO A CA 1
ATOM 817 C C . PRO A 1 101 ? 7.727 -11.223 -4.339 1.00 91.06 101 PRO A C 1
ATOM 819 O O . PRO A 1 101 ? 8.340 -11.854 -3.478 1.00 91.06 101 PRO A O 1
ATOM 822 N N . ASP A 1 102 ? 6.740 -10.375 -4.057 1.00 87.88 102 ASP A N 1
ATOM 823 C CA . ASP A 1 102 ? 6.171 -10.125 -2.723 1.00 87.88 102 ASP A CA 1
ATOM 824 C C . ASP A 1 102 ? 7.131 -9.538 -1.664 1.00 87.88 102 ASP A C 1
ATOM 826 O O . ASP A 1 102 ? 6.750 -9.365 -0.507 1.00 87.88 102 ASP A O 1
ATOM 830 N N . GLU A 1 103 ? 8.369 -9.187 -2.033 1.00 93.69 103 GLU A N 1
ATOM 831 C CA . GLU A 1 103 ? 9.352 -8.636 -1.091 1.00 93.69 103 GLU A CA 1
ATOM 832 C C . GLU A 1 103 ? 9.022 -7.198 -0.660 1.00 93.69 103 GLU A C 1
ATOM 834 O O . GLU A 1 103 ? 9.278 -6.803 0.480 1.00 93.69 103 GLU A O 1
ATOM 839 N N . ASP A 1 104 ? 8.480 -6.398 -1.580 1.00 95.94 104 ASP A N 1
ATOM 840 C CA . ASP A 1 104 ? 8.187 -4.986 -1.362 1.00 95.94 104 ASP A CA 1
ATOM 841 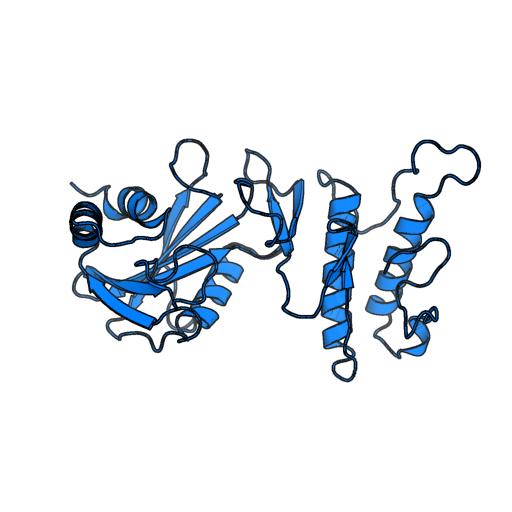C C . ASP A 1 104 ? 7.009 -4.521 -2.226 1.00 95.94 104 ASP A C 1
ATOM 843 O O . ASP A 1 104 ? 6.645 -5.132 -3.232 1.00 95.94 104 ASP A O 1
ATOM 847 N N . GLU A 1 105 ? 6.422 -3.395 -1.841 1.00 95.94 105 GLU A N 1
ATOM 848 C CA . GLU A 1 105 ? 5.241 -2.825 -2.478 1.00 95.94 105 GLU A CA 1
ATOM 849 C C . GLU A 1 105 ? 5.573 -1.472 -3.096 1.00 95.94 105 GLU A C 1
ATOM 851 O O . GLU A 1 105 ? 6.091 -0.577 -2.423 1.00 95.94 105 GLU A O 1
ATOM 856 N N . LEU A 1 106 ? 5.226 -1.289 -4.369 1.00 98.12 106 LEU A N 1
ATOM 857 C CA . LEU A 1 106 ? 5.307 0.017 -5.009 1.00 98.12 106 LEU A CA 1
ATOM 858 C C . LEU A 1 106 ? 4.075 0.850 -4.645 1.00 98.12 106 LEU A C 1
ATOM 860 O O . LEU A 1 106 ? 2.940 0.398 -4.802 1.00 98.12 106 LEU A O 1
ATOM 864 N N . LEU A 1 107 ? 4.298 2.082 -4.198 1.00 98.38 107 LEU A N 1
ATOM 865 C CA . LEU A 1 107 ? 3.280 3.036 -3.764 1.00 98.38 107 LEU A CA 1
ATOM 866 C C . LEU A 1 107 ? 3.311 4.283 -4.648 1.00 98.38 107 LEU A C 1
ATOM 868 O O . LEU A 1 107 ? 4.359 4.647 -5.179 1.00 98.38 107 LEU A O 1
ATOM 872 N N . ASP A 1 108 ? 2.184 4.987 -4.747 1.00 97.56 108 ASP A N 1
ATOM 873 C CA . ASP A 1 108 ? 2.177 6.324 -5.349 1.00 97.56 108 ASP A CA 1
ATOM 874 C C . ASP A 1 108 ? 2.785 7.362 -4.397 1.00 97.56 108 ASP A C 1
ATOM 876 O O . ASP A 1 108 ? 2.405 7.452 -3.225 1.00 97.56 108 ASP A O 1
ATOM 880 N N . LEU A 1 109 ? 3.689 8.179 -4.939 1.00 97.62 109 LEU A N 1
ATOM 881 C CA . LEU A 1 109 ? 4.218 9.383 -4.314 1.00 97.62 109 LEU A CA 1
ATOM 882 C C . LEU A 1 109 ? 3.376 10.581 -4.760 1.00 97.62 109 LEU A C 1
ATOM 884 O O . LEU A 1 109 ? 3.268 10.869 -5.953 1.00 97.62 109 LEU A O 1
ATOM 888 N N . LEU A 1 110 ? 2.791 11.284 -3.799 1.00 96.31 110 LEU A N 1
ATOM 889 C CA . LEU A 1 110 ? 1.894 12.409 -4.037 1.00 96.31 110 LEU A CA 1
ATOM 890 C C . LEU A 1 110 ? 2.599 13.772 -3.921 1.00 96.31 110 LEU A C 1
ATOM 892 O O . LEU A 1 110 ? 3.715 13.887 -3.415 1.00 96.31 110 LEU A O 1
ATOM 896 N N . ASP A 1 111 ? 1.934 14.824 -4.374 1.00 94.56 111 ASP A N 1
ATOM 897 C CA . ASP A 1 111 ? 2.214 16.210 -4.010 1.00 94.56 111 ASP A CA 1
ATOM 898 C C . ASP A 1 111 ? 1.330 16.670 -2.832 1.00 94.56 111 ASP A C 1
ATOM 900 O O . ASP A 1 111 ? 0.539 15.902 -2.274 1.00 94.56 111 ASP A O 1
ATOM 904 N N . ASP A 1 112 ? 1.468 17.933 -2.423 1.00 94.69 112 ASP A N 1
ATOM 905 C CA . ASP A 1 112 ? 0.692 18.489 -1.307 1.00 94.69 112 ASP A CA 1
ATOM 906 C C . ASP A 1 112 ? -0.812 18.587 -1.612 1.00 94.69 112 ASP A C 1
ATOM 908 O O . ASP A 1 112 ? -1.628 18.593 -0.688 1.00 94.69 112 ASP A O 1
ATOM 912 N N . ALA A 1 113 ? -1.184 18.621 -2.896 1.00 92.31 113 ALA A N 1
ATOM 913 C CA . ALA A 1 113 ? -2.565 18.627 -3.367 1.00 92.31 113 ALA A CA 1
ATOM 914 C C . ALA A 1 113 ? -3.161 17.211 -3.491 1.00 92.31 113 ALA A C 1
ATOM 916 O O . ALA A 1 113 ? -4.325 17.069 -3.869 1.00 92.31 113 ALA A O 1
ATOM 917 N N . GLY A 1 114 ? -2.390 16.166 -3.172 1.00 92.38 114 GLY A N 1
ATOM 918 C CA . GLY A 1 114 ? -2.812 14.771 -3.261 1.00 92.38 114 GLY A CA 1
ATOM 919 C C . GLY A 1 114 ? -2.775 14.193 -4.679 1.00 92.38 114 GLY A C 1
ATOM 920 O O . GLY A 1 114 ? -3.366 13.139 -4.918 1.00 92.38 114 GLY A O 1
ATOM 921 N N . LYS A 1 115 ? -2.104 14.857 -5.628 1.00 93.19 115 LYS A N 1
ATOM 922 C CA . LYS A 1 115 ? -1.906 14.351 -6.993 1.00 93.19 115 LYS A CA 1
ATOM 923 C C . LYS A 1 115 ? -0.641 13.511 -7.073 1.00 93.19 115 LYS A C 1
ATOM 925 O O . LYS A 1 115 ? 0.345 13.804 -6.409 1.00 93.19 115 LYS A O 1
ATOM 930 N N . VAL A 1 116 ? -0.666 12.470 -7.898 1.00 94.94 116 VAL A N 1
ATOM 931 C CA . VAL A 1 116 ? 0.501 11.609 -8.128 1.00 94.94 116 VAL A CA 1
ATOM 932 C C . VAL A 1 116 ? 1.581 12.395 -8.867 1.00 94.94 116 VAL A C 1
ATOM 934 O O . VAL A 1 116 ? 1.296 13.011 -9.888 1.00 94.94 116 VAL A O 1
ATOM 937 N N . ARG A 1 117 ? 2.808 12.343 -8.347 1.00 95.38 117 ARG A N 1
ATOM 938 C CA . ARG A 1 117 ? 4.014 12.940 -8.945 1.00 95.38 117 ARG A CA 1
ATOM 939 C C . ARG A 1 117 ? 5.154 11.934 -9.138 1.00 95.38 117 ARG A C 1
ATOM 941 O O . ARG A 1 117 ? 6.249 12.312 -9.543 1.00 95.38 117 ARG A O 1
ATOM 948 N N . GLY A 1 118 ? 4.941 10.684 -8.732 1.00 96.69 118 GLY A N 1
ATOM 949 C CA . GLY A 1 118 ? 5.977 9.663 -8.678 1.00 96.69 118 GLY A CA 1
ATOM 950 C C . GLY A 1 118 ? 5.495 8.351 -8.079 1.00 96.69 118 GLY A C 1
ATOM 951 O O . GLY A 1 118 ? 4.343 8.210 -7.662 1.00 96.69 118 GLY A O 1
ATOM 952 N N . VAL A 1 119 ? 6.439 7.427 -7.941 1.00 97.88 119 VAL A N 1
ATOM 953 C CA . VAL A 1 119 ? 6.330 6.223 -7.110 1.00 97.88 119 VAL A CA 1
ATOM 954 C C . VAL A 1 119 ? 7.417 6.168 -6.046 1.00 97.88 119 VAL A C 1
ATOM 956 O O . VAL A 1 119 ? 8.452 6.820 -6.162 1.00 97.88 119 VAL A O 1
ATOM 959 N N . LEU A 1 120 ? 7.200 5.368 -5.013 1.00 97.75 120 LEU A N 1
ATOM 960 C CA . LEU A 1 120 ? 8.232 4.964 -4.068 1.00 97.75 120 LEU A CA 1
ATOM 961 C C . LEU A 1 120 ? 7.951 3.551 -3.571 1.00 97.75 120 LEU A C 1
ATOM 963 O O . LEU A 1 120 ? 6.796 3.152 -3.445 1.00 97.75 120 LEU A O 1
ATOM 967 N N . TRP A 1 121 ? 9.001 2.816 -3.235 1.00 98.06 121 TRP A N 1
ATOM 968 C CA . TRP A 1 121 ? 8.865 1.516 -2.591 1.00 98.06 121 TRP A CA 1
ATOM 969 C C . TRP A 1 121 ? 8.521 1.666 -1.110 1.00 98.06 121 TRP A C 1
ATOM 971 O O . TRP A 1 121 ? 8.977 2.604 -0.445 1.00 98.06 121 TRP A O 1
ATOM 981 N N . ARG A 1 122 ? 7.719 0.747 -0.568 1.00 96.50 122 ARG A N 1
ATOM 982 C CA . ARG A 1 122 ? 7.279 0.779 0.830 1.00 96.50 122 ARG A CA 1
ATOM 983 C C . ARG A 1 122 ? 8.462 0.709 1.791 1.00 96.50 122 ARG A C 1
ATOM 985 O O . ARG A 1 122 ? 8.437 1.447 2.783 1.00 96.50 122 ARG A O 1
ATOM 992 N N . SER A 1 123 ? 9.507 -0.062 1.483 1.00 95.75 123 SER A N 1
ATOM 993 C CA . SER A 1 123 ? 10.759 -0.078 2.262 1.00 95.75 123 SER A CA 1
ATOM 994 C C . SER A 1 123 ? 11.449 1.291 2.357 1.00 95.75 123 SER A C 1
ATOM 996 O O . SER A 1 123 ? 12.064 1.598 3.376 1.00 95.75 123 SER A O 1
ATOM 998 N N . ALA A 1 124 ? 11.275 2.155 1.352 1.00 95.94 124 ALA A N 1
ATOM 999 C CA . ALA A 1 124 ? 11.804 3.519 1.308 1.00 95.94 124 ALA A CA 1
ATOM 1000 C C . ALA A 1 124 ? 10.794 4.586 1.781 1.00 95.94 124 ALA A C 1
ATOM 1002 O O . ALA A 1 124 ? 11.048 5.785 1.670 1.00 95.94 124 ALA A O 1
ATOM 1003 N N . SER A 1 125 ? 9.631 4.181 2.306 1.00 94.81 125 SER A N 1
ATOM 1004 C CA . SER A 1 125 ? 8.530 5.102 2.631 1.00 94.81 125 SER A CA 1
ATOM 1005 C C . SER A 1 125 ? 8.536 5.634 4.068 1.00 94.81 125 SER A C 1
ATOM 1007 O O . SER A 1 125 ? 7.604 6.347 4.464 1.00 94.81 125 SER A O 1
ATOM 1009 N N . GLU A 1 126 ? 9.531 5.281 4.883 1.00 90.94 126 GLU A N 1
ATOM 1010 C CA . GLU A 1 126 ? 9.600 5.727 6.277 1.00 90.94 126 GLU A CA 1
ATOM 1011 C C . GLU A 1 126 ? 9.737 7.257 6.356 1.00 90.94 126 GLU A C 1
ATOM 1013 O O . GLU A 1 126 ? 10.432 7.880 5.561 1.00 90.94 126 GLU A O 1
ATOM 1018 N N . GLY A 1 127 ? 8.992 7.892 7.264 1.00 91.81 127 GLY A N 1
ATOM 1019 C CA . GLY A 1 127 ? 8.898 9.359 7.342 1.00 91.81 127 GLY A CA 1
ATOM 1020 C C . GLY A 1 127 ? 8.186 10.073 6.173 1.00 91.81 127 GLY A C 1
ATOM 1021 O O . GLY A 1 127 ? 7.801 11.231 6.328 1.00 91.81 127 GLY A O 1
ATOM 1022 N N . VAL A 1 128 ? 7.935 9.412 5.037 1.00 96.25 128 VAL A N 1
ATOM 1023 C CA . VAL A 1 128 ? 7.268 10.025 3.874 1.00 96.25 128 VAL A CA 1
ATOM 1024 C C . VAL A 1 128 ? 5.759 10.111 4.100 1.00 96.25 128 VAL A C 1
ATOM 1026 O O . VAL A 1 128 ? 5.101 9.081 4.272 1.00 96.25 128 VAL A O 1
ATOM 1029 N N . ARG A 1 129 ? 5.205 11.331 4.065 1.00 97.06 129 ARG A N 1
ATOM 1030 C CA . ARG A 1 129 ? 3.763 11.592 4.238 1.00 97.06 129 ARG A CA 1
ATOM 1031 C C . ARG A 1 129 ? 2.963 11.626 2.937 1.00 97.06 129 ARG A C 1
ATOM 1033 O O . ARG A 1 129 ? 1.757 11.407 2.945 1.00 97.06 129 ARG A O 1
ATOM 1040 N N . HIS A 1 130 ? 3.630 11.850 1.814 1.00 97.38 130 HIS A N 1
ATOM 1041 C CA . HIS A 1 130 ? 3.043 11.950 0.479 1.00 97.38 130 HIS A CA 1
ATOM 1042 C C . HIS A 1 130 ? 2.654 10.594 -0.119 1.00 97.38 130 HIS A C 1
ATOM 1044 O O . HIS A 1 130 ? 3.073 10.245 -1.214 1.00 97.38 130 HIS A O 1
ATOM 1050 N N . LYS A 1 131 ? 1.880 9.801 0.610 1.00 97.62 131 LYS A N 1
ATOM 1051 C CA . LYS A 1 131 ? 1.381 8.494 0.172 1.00 97.62 131 LYS A CA 1
ATOM 1052 C C . LYS A 1 131 ? -0.096 8.365 0.500 1.00 97.62 131 LYS A C 1
ATOM 1054 O O . LYS A 1 131 ? -0.652 9.204 1.209 1.00 97.62 131 LYS A O 1
ATOM 1059 N N . ARG A 1 132 ? -0.729 7.321 -0.020 1.00 97.69 132 ARG A N 1
ATOM 1060 C CA . ARG A 1 132 ? -2.150 7.036 0.191 1.00 97.69 132 ARG A CA 1
ATOM 1061 C C . ARG A 1 132 ? -2.308 5.870 1.156 1.00 97.69 132 ARG A C 1
ATOM 1063 O O . ARG A 1 132 ? -1.633 4.855 1.006 1.00 97.69 132 ARG A O 1
ATOM 1070 N N . GLY A 1 133 ? -3.201 6.025 2.122 1.00 97.62 133 GLY A N 1
ATOM 1071 C CA . GLY A 1 133 ? -3.592 5.002 3.078 1.00 97.62 133 GLY A CA 1
ATOM 1072 C C . GLY A 1 133 ? -5.100 4.790 3.083 1.00 97.62 133 GLY A C 1
ATOM 1073 O O . GLY A 1 133 ? -5.888 5.705 2.832 1.00 97.62 133 GLY A O 1
ATOM 1074 N N . VAL A 1 134 ? -5.500 3.568 3.392 1.00 97.94 134 VAL A N 1
ATOM 1075 C CA . VAL A 1 134 ? -6.890 3.197 3.642 1.00 97.94 134 VAL A CA 1
ATOM 1076 C C . VAL A 1 134 ? -6.986 2.601 5.028 1.00 97.94 134 VAL A C 1
ATOM 1078 O O . VAL A 1 134 ? -6.145 1.801 5.432 1.00 97.94 134 VAL A O 1
ATOM 1081 N N . THR A 1 135 ? -8.015 2.996 5.764 1.00 98.06 135 THR A N 1
ATOM 1082 C CA . THR A 1 135 ? -8.358 2.358 7.031 1.00 98.06 135 THR A CA 1
ATOM 1083 C C . THR A 1 135 ? -9.849 2.091 7.093 1.00 98.06 135 THR A C 1
ATOM 1085 O O . THR A 1 135 ? -10.648 2.783 6.454 1.00 98.06 135 THR A O 1
ATOM 1088 N N . ALA A 1 136 ? -10.249 1.084 7.861 1.00 98.06 136 ALA A N 1
ATOM 1089 C CA . ALA A 1 136 ? -11.654 0.821 8.108 1.00 98.06 136 ALA A CA 1
ATOM 1090 C C . ALA A 1 136 ? -11.938 0.370 9.538 1.00 98.06 136 ALA A C 1
ATOM 1092 O O . ALA A 1 136 ? -11.106 -0.236 10.215 1.00 98.06 136 ALA A O 1
ATOM 1093 N N . PHE A 1 137 ? -13.166 0.649 9.965 1.00 98.31 137 PHE A N 1
ATOM 1094 C CA . PHE A 1 137 ? -13.735 0.166 11.213 1.00 98.31 137 PHE A CA 1
ATOM 1095 C C . PHE A 1 137 ? -14.879 -0.801 10.925 1.00 98.31 137 PHE A C 1
ATOM 1097 O O . PHE A 1 137 ? -15.892 -0.413 10.344 1.00 98.31 137 PHE A O 1
ATOM 1104 N N . LEU A 1 138 ? -14.741 -2.048 11.365 1.00 98.25 138 LEU A N 1
ATOM 1105 C CA . LEU A 1 138 ? -15.819 -3.023 11.387 1.00 98.25 138 LEU A CA 1
ATOM 1106 C C . LEU A 1 138 ? -16.674 -2.761 12.625 1.00 98.25 138 LEU A C 1
ATOM 1108 O O . LEU A 1 138 ? -16.203 -2.907 13.752 1.00 98.25 138 LEU A O 1
ATOM 1112 N N . ARG A 1 139 ? -17.919 -2.336 12.415 1.00 98.00 139 ARG A N 1
ATOM 1113 C CA . ARG A 1 139 ? -18.825 -1.878 13.466 1.00 98.00 139 ARG A CA 1
ATOM 1114 C C . ARG A 1 139 ? -20.074 -2.745 13.550 1.00 98.00 139 ARG A C 1
ATOM 1116 O O . ARG A 1 139 ? -20.771 -2.942 12.552 1.00 98.00 139 ARG A O 1
ATOM 1123 N N . ASN A 1 140 ? -20.401 -3.176 14.761 1.00 97.88 140 ASN A N 1
ATOM 1124 C CA . ASN A 1 140 ? -21.585 -3.982 15.032 1.00 97.88 140 ASN A CA 1
ATOM 1125 C C . ASN A 1 140 ? -22.831 -3.124 15.318 1.00 97.88 140 ASN A C 1
ATOM 1127 O O . ASN A 1 140 ? -22.784 -1.888 15.392 1.00 97.88 140 ASN A O 1
ATOM 1131 N N . SER A 1 141 ? -23.977 -3.786 15.462 1.00 97.44 141 SER A N 1
ATOM 1132 C CA . SER A 1 141 ? -25.280 -3.184 15.770 1.00 97.44 141 SER A CA 1
ATOM 1133 C C . SER A 1 141 ? -25.345 -2.547 17.163 1.00 97.44 141 SER A C 1
ATOM 1135 O O . SER A 1 141 ? -26.117 -1.613 17.371 1.00 97.44 141 SER A O 1
ATOM 1137 N N . ARG A 1 142 ? -24.481 -2.973 18.098 1.00 97.56 142 ARG A N 1
ATOM 1138 C CA . ARG A 1 142 ? -24.324 -2.370 19.437 1.00 97.56 142 ARG A CA 1
ATOM 1139 C C . ARG A 1 142 ? -23.502 -1.079 19.422 1.00 97.56 142 ARG A C 1
ATOM 1141 O O . ARG A 1 142 ? -23.353 -0.426 20.451 1.00 97.56 142 ARG A O 1
ATOM 1148 N N . GLY A 1 143 ? -22.979 -0.693 18.260 1.00 96.44 143 GLY A N 1
ATOM 1149 C CA . GLY A 1 143 ? -22.178 0.512 18.089 1.00 96.44 143 GLY A CA 1
ATOM 1150 C C . 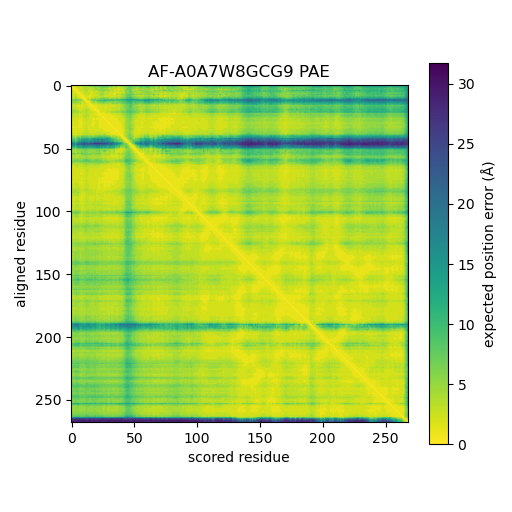GLY A 1 143 ? -20.712 0.353 18.490 1.00 96.44 143 GLY A C 1
ATOM 1151 O O . GLY A 1 143 ? -19.996 1.355 18.475 1.00 96.44 143 GLY A O 1
ATOM 1152 N N . GLU A 1 144 ? -20.267 -0.863 18.800 1.00 98.38 144 GLU A N 1
ATOM 1153 C CA . GLU A 1 144 ? -18.869 -1.196 19.069 1.00 98.38 144 GLU A CA 1
ATOM 1154 C C . GLU A 1 144 ? -18.116 -1.437 17.760 1.00 98.38 144 GLU A C 1
ATOM 1156 O O . GLU A 1 144 ? -18.698 -1.848 16.755 1.00 98.38 144 GLU A O 1
ATOM 1161 N N . VAL A 1 145 ? -16.809 -1.210 17.795 1.00 98.56 145 VAL A N 1
ATOM 1162 C CA . VAL A 1 145 ? -15.871 -1.449 16.701 1.00 98.56 145 VAL A CA 1
ATOM 1163 C C . VAL A 1 145 ? -14.934 -2.588 17.088 1.00 98.56 145 VAL A C 1
ATOM 1165 O O . VAL A 1 145 ? -14.530 -2.695 18.248 1.00 98.56 145 VAL A O 1
ATOM 1168 N N . PHE A 1 146 ? -14.606 -3.442 16.122 1.00 98.62 146 PHE A N 1
ATOM 1169 C CA . PHE A 1 146 ? -13.612 -4.495 16.282 1.00 98.62 146 PHE A CA 1
ATOM 1170 C C . PHE A 1 146 ? -12.201 -3.902 16.184 1.00 98.62 146 PHE A C 1
ATOM 1172 O O . PHE A 1 146 ? -11.780 -3.476 15.111 1.00 98.62 146 PHE A O 1
ATOM 1179 N N . PHE A 1 147 ? -11.474 -3.872 17.297 1.00 98.56 147 PHE A N 1
ATOM 1180 C CA . PHE A 1 147 ? -10.075 -3.452 17.352 1.00 98.56 147 PHE A CA 1
ATOM 1181 C C . PHE A 1 147 ? -9.191 -4.694 17.495 1.00 98.56 147 PHE A C 1
ATOM 1183 O O . PHE A 1 147 ? -9.168 -5.300 18.574 1.00 98.56 147 PHE A O 1
ATOM 1190 N N . PRO A 1 148 ? -8.503 -5.123 16.427 1.00 98.38 148 PRO A N 1
ATOM 1191 C CA . PRO A 1 148 ? -7.542 -6.204 16.514 1.00 98.38 148 PRO A CA 1
ATOM 1192 C C . PRO A 1 148 ? -6.234 -5.747 17.165 1.00 98.38 148 PRO A C 1
ATOM 1194 O O . PRO A 1 148 ? -5.912 -4.558 17.205 1.00 98.38 148 PRO A O 1
ATOM 1197 N N . ARG A 1 149 ? -5.454 -6.711 17.652 1.00 98.44 149 ARG A N 1
ATOM 1198 C CA . ARG A 1 149 ? -4.077 -6.511 18.103 1.00 98.44 149 ARG A CA 1
ATOM 1199 C C . ARG A 1 149 ? -3.112 -6.986 17.028 1.00 98.44 149 ARG A C 1
ATOM 1201 O O . ARG A 1 149 ? -3.178 -8.142 16.620 1.00 98.44 149 ARG A O 1
ATOM 1208 N N . ARG A 1 150 ? -2.188 -6.120 16.612 1.00 98.19 150 ARG A N 1
ATOM 1209 C CA . ARG A 1 150 ? -1.167 -6.414 15.593 1.00 98.19 150 ARG A CA 1
ATOM 1210 C C . ARG A 1 150 ? -0.297 -7.594 16.003 1.00 98.19 150 ARG A C 1
ATOM 1212 O O . ARG A 1 150 ? 0.199 -7.639 17.130 1.00 98.19 150 ARG A O 1
ATOM 1219 N N . ALA A 1 151 ? -0.052 -8.507 15.068 1.00 98.00 151 ALA A N 1
ATOM 1220 C CA . ALA A 1 151 ? 0.834 -9.639 15.280 1.00 98.00 151 ALA A CA 1
ATOM 1221 C C . ALA A 1 151 ? 2.252 -9.177 15.672 1.00 98.00 151 ALA A C 1
ATOM 1223 O O . ALA A 1 151 ? 2.757 -8.148 15.216 1.00 98.00 151 ALA A O 1
ATOM 1224 N N . ALA A 1 152 ? 2.918 -9.958 16.525 1.00 97.44 152 ALA A N 1
ATOM 1225 C CA . ALA A 1 152 ? 4.192 -9.570 17.136 1.00 97.44 152 ALA A CA 1
ATOM 1226 C C . ALA A 1 152 ? 5.357 -9.415 16.138 1.00 97.44 152 ALA A C 1
ATOM 1228 O O . ALA A 1 152 ? 6.327 -8.727 16.438 1.00 97.44 152 ALA A O 1
ATOM 1229 N N . HIS A 1 153 ? 5.271 -10.038 14.958 1.00 96.06 153 HIS A N 1
ATOM 1230 C CA . HIS A 1 153 ? 6.313 -9.976 13.929 1.00 96.06 153 HIS A CA 1
ATOM 1231 C C . HIS A 1 153 ? 6.175 -8.762 12.993 1.00 96.06 153 HIS A C 1
ATOM 1233 O O . HIS A 1 153 ? 7.043 -8.538 12.150 1.00 96.06 153 HIS A O 1
ATOM 1239 N N . LYS A 1 154 ? 5.096 -7.972 13.105 1.00 93.81 154 LYS A N 1
ATOM 1240 C CA . LYS A 1 154 ? 4.900 -6.792 12.256 1.00 93.81 154 LYS A CA 1
ATOM 1241 C C . LYS A 1 154 ? 5.970 -5.745 12.578 1.00 93.81 154 LYS A C 1
ATOM 1243 O O . LYS A 1 154 ? 6.144 -5.351 13.726 1.00 93.81 154 LYS A O 1
ATOM 1248 N N . THR A 1 155 ? 6.611 -5.202 11.545 1.00 90.50 155 THR A N 1
ATOM 1249 C CA . THR A 1 155 ? 7.700 -4.212 11.672 1.00 90.50 155 THR A CA 1
ATOM 1250 C C . THR A 1 155 ? 7.295 -2.938 12.419 1.00 90.50 155 THR A C 1
ATOM 1252 O O . THR A 1 155 ? 8.121 -2.297 13.060 1.00 90.50 155 THR A O 1
ATOM 1255 N N . ARG A 1 156 ? 6.020 -2.540 12.326 1.00 90.31 156 ARG A N 1
ATOM 1256 C CA . ARG A 1 156 ? 5.486 -1.333 12.974 1.00 90.31 156 ARG A CA 1
ATOM 1257 C C . ARG A 1 156 ? 4.414 -1.708 13.987 1.00 90.31 156 ARG A C 1
ATOM 1259 O O . ARG A 1 156 ? 3.509 -2.470 13.646 1.00 90.31 156 ARG A O 1
ATOM 1266 N N . TRP A 1 157 ? 4.523 -1.125 15.182 1.00 94.19 157 TRP A N 1
ATOM 1267 C CA . TRP A 1 157 ? 3.608 -1.281 16.322 1.00 94.19 157 TRP A CA 1
ATOM 1268 C C . TRP A 1 157 ? 3.250 -2.744 16.658 1.00 94.19 157 TRP A C 1
ATOM 1270 O O . TRP A 1 157 ? 2.067 -3.072 16.741 1.00 94.19 157 TRP A O 1
ATOM 1280 N N . PRO A 1 158 ? 4.234 -3.648 16.817 1.00 97.25 158 PRO A N 1
ATOM 1281 C CA . PRO A 1 158 ? 3.947 -5.035 17.181 1.00 97.25 158 PRO A CA 1
ATOM 1282 C C . PRO A 1 158 ? 3.179 -5.092 18.509 1.00 97.25 158 PRO A C 1
ATOM 1284 O O . PRO A 1 158 ? 3.550 -4.424 19.473 1.00 97.25 158 PRO A O 1
ATOM 1287 N N . GLY A 1 159 ? 2.095 -5.868 18.559 1.00 97.88 159 GLY A N 1
ATOM 1288 C CA . GLY A 1 159 ? 1.276 -6.029 19.763 1.00 97.88 159 GLY A CA 1
ATOM 1289 C C . GLY A 1 159 ? 0.371 -4.842 20.118 1.00 97.88 159 GLY A C 1
ATOM 1290 O O . GLY A 1 159 ? -0.282 -4.894 21.157 1.00 97.88 159 GLY A O 1
ATOM 1291 N N . ALA A 1 160 ? 0.299 -3.791 19.299 1.00 98.31 160 ALA A N 1
ATOM 1292 C CA . ALA A 1 160 ? -0.594 -2.656 19.537 1.00 98.31 160 ALA A CA 1
ATOM 1293 C C . ALA A 1 160 ? -2.024 -2.923 19.039 1.00 98.31 160 ALA A C 1
ATOM 1295 O O . ALA A 1 160 ? -2.209 -3.672 18.079 1.00 98.31 160 ALA A O 1
ATOM 1296 N N . LEU A 1 161 ? -3.025 -2.277 19.645 1.00 98.44 161 LEU A N 1
ATOM 1297 C CA . LEU A 1 161 ? -4.375 -2.204 19.076 1.00 98.44 161 LEU A CA 1
ATOM 1298 C C . LEU A 1 161 ? -4.369 -1.394 17.775 1.00 98.44 161 LEU A C 1
ATOM 1300 O O . LEU A 1 161 ? -3.690 -0.367 17.680 1.00 98.44 161 LEU A O 1
ATOM 1304 N N . ASP A 1 162 ? -5.148 -1.836 16.795 1.00 98.19 162 ASP A N 1
ATOM 1305 C CA . ASP A 1 162 ? -5.173 -1.266 15.449 1.00 98.19 162 ASP A CA 1
ATOM 1306 C C . ASP A 1 162 ? -6.589 -0.993 14.926 1.00 98.19 162 ASP A C 1
ATOM 1308 O O . ASP A 1 162 ? -7.591 -1.301 15.573 1.00 98.19 162 ASP A O 1
ATOM 1312 N N . PHE A 1 163 ? -6.663 -0.404 13.733 1.00 97.88 163 PHE A N 1
ATOM 1313 C CA . PHE A 1 163 ? -7.860 -0.389 12.895 1.00 97.88 163 PHE A CA 1
ATOM 1314 C C . PHE A 1 163 ? -8.352 -1.813 12.610 1.00 97.88 163 PHE A C 1
ATOM 1316 O O . PHE A 1 163 ? -7.573 -2.760 12.650 1.00 97.88 163 PHE A O 1
ATOM 1323 N N . SER A 1 164 ? -9.632 -1.975 12.258 1.00 98.06 164 SER A N 1
ATOM 1324 C CA . SER A 1 164 ? -10.118 -3.280 11.786 1.00 98.06 164 SER A CA 1
ATOM 1325 C C . SER A 1 164 ? -9.484 -3.663 10.448 1.00 98.06 164 SER A C 1
ATOM 1327 O O . SER A 1 164 ? -9.274 -4.841 10.204 1.00 98.06 164 SER A O 1
ATOM 1329 N N . VAL A 1 165 ? -9.219 -2.666 9.599 1.00 98.00 165 VAL A N 1
ATOM 1330 C CA . VAL A 1 165 ? -8.452 -2.791 8.353 1.00 98.00 165 VAL A CA 1
ATOM 1331 C C . VAL A 1 165 ? -7.503 -1.599 8.254 1.00 98.00 165 VAL A C 1
ATOM 1333 O O . VAL A 1 165 ? -7.950 -0.470 8.498 1.00 98.00 165 VAL A O 1
ATOM 1336 N N . GLY A 1 166 ? -6.241 -1.793 7.876 1.00 96.50 166 GLY A N 1
ATOM 1337 C CA . GLY A 1 166 ? -5.287 -0.696 7.724 1.00 96.50 166 GLY A CA 1
ATOM 1338 C C . GLY A 1 166 ? -4.102 -0.993 6.809 1.00 96.50 166 GLY A C 1
ATOM 1339 O O . GLY A 1 166 ? -3.192 -1.727 7.179 1.00 96.50 166 GLY A O 1
ATOM 1340 N N . GLY A 1 167 ? -4.013 -0.274 5.689 1.00 95.62 167 GLY A N 1
ATOM 1341 C CA . GLY A 1 167 ? -2.932 -0.471 4.726 1.00 95.62 167 GLY A CA 1
ATOM 1342 C C . GLY A 1 167 ? -2.628 0.731 3.842 1.00 95.62 167 GLY A C 1
ATOM 1343 O O . GLY A 1 167 ? -3.255 1.792 3.934 1.00 95.62 167 GLY A O 1
ATOM 1344 N N . LEU A 1 168 ? -1.602 0.580 3.005 1.00 97.00 168 LEU A N 1
ATOM 1345 C CA . LEU A 1 168 ? -1.209 1.585 2.017 1.00 97.00 168 LEU A CA 1
ATOM 1346 C C . LEU A 1 168 ? -1.810 1.216 0.662 1.00 97.00 168 LEU A C 1
ATOM 1348 O O . LEU A 1 168 ? -1.927 0.046 0.318 1.00 97.00 168 LEU A O 1
ATOM 1352 N N . VAL A 1 169 ? -2.192 2.225 -0.114 1.00 98.06 169 VAL A N 1
ATOM 1353 C CA . VAL A 1 169 ? -2.735 2.014 -1.460 1.00 98.06 169 VAL A CA 1
ATOM 1354 C C . VAL A 1 169 ? -1.571 1.834 -2.428 1.00 98.06 169 VAL A C 1
ATOM 1356 O O . VAL A 1 169 ? -0.694 2.707 -2.500 1.00 98.06 169 VAL A O 1
ATOM 1359 N N . LEU A 1 170 ? -1.570 0.731 -3.178 1.00 97.62 170 LEU A N 1
ATOM 1360 C CA . LEU A 1 170 ? -0.496 0.427 -4.118 1.00 97.62 170 LEU A CA 1
ATOM 1361 C C . LEU A 1 170 ? -0.490 1.432 -5.276 1.00 97.62 170 LEU A C 1
ATOM 1363 O O . LEU A 1 170 ? -1.475 2.120 -5.565 1.00 97.62 170 LEU A O 1
ATOM 1367 N N . ALA A 1 171 ? 0.653 1.547 -5.941 1.00 96.81 171 ALA A N 1
ATOM 1368 C CA . ALA A 1 171 ? 0.816 2.400 -7.106 1.00 96.81 171 ALA A CA 1
ATOM 1369 C C . ALA A 1 171 ? -0.217 2.038 -8.187 1.00 96.81 171 ALA A C 1
ATOM 1371 O O . ALA A 1 171 ? -0.307 0.885 -8.605 1.00 96.81 171 ALA A O 1
ATOM 1372 N N . GLY A 1 172 ? -0.992 3.026 -8.645 1.00 92.75 172 GLY A N 1
ATOM 1373 C CA . GLY A 1 172 ? -2.035 2.825 -9.657 1.00 92.75 172 GLY A CA 1
ATOM 1374 C C . GLY A 1 172 ? -3.388 2.328 -9.134 1.00 92.75 172 GLY A C 1
ATOM 1375 O O . GLY A 1 172 ? -4.374 2.489 -9.846 1.00 92.75 172 GLY A O 1
ATOM 1376 N N . GLU A 1 173 ? -3.480 1.820 -7.899 1.00 96.06 173 GLU A N 1
ATOM 1377 C CA . GLU A 1 173 ? -4.777 1.517 -7.276 1.00 96.06 173 GLU A CA 1
ATOM 1378 C C . GLU A 1 173 ? -5.536 2.813 -6.957 1.00 96.06 173 GLU A C 1
ATOM 1380 O O . GLU A 1 173 ? -4.962 3.851 -6.616 1.00 96.06 173 GLU A O 1
ATOM 1385 N N . THR A 1 174 ? -6.857 2.762 -7.009 1.00 95.69 174 THR A N 1
ATOM 1386 C CA . THR A 1 174 ? -7.742 3.715 -6.343 1.00 95.69 174 THR A CA 1
ATOM 1387 C C . THR A 1 174 ? -7.822 3.402 -4.845 1.00 95.69 174 THR A C 1
ATOM 1389 O O . THR A 1 174 ? -7.529 2.294 -4.399 1.00 95.69 174 THR A O 1
ATOM 1392 N N . PHE A 1 175 ? -8.281 4.360 -4.032 1.00 96.19 175 PHE A N 1
ATOM 1393 C CA . PHE A 1 175 ? -8.550 4.082 -2.614 1.00 96.19 175 PHE A CA 1
ATOM 1394 C C . PHE A 1 175 ? -9.581 2.965 -2.415 1.00 96.19 175 PHE A C 1
ATOM 1396 O O . PHE A 1 175 ? -9.514 2.251 -1.424 1.00 96.19 175 PHE A O 1
ATOM 1403 N N . GLU A 1 176 ? -10.545 2.819 -3.326 1.00 95.38 176 GLU A N 1
ATOM 1404 C CA . GLU A 1 176 ? -11.541 1.758 -3.210 1.00 95.38 176 GLU A CA 1
ATOM 1405 C C . GLU A 1 176 ? -10.921 0.382 -3.468 1.00 95.38 176 GLU A C 1
ATOM 1407 O O . GLU A 1 176 ? -11.184 -0.548 -2.712 1.00 95.38 176 GLU A O 1
ATOM 1412 N N . GLU A 1 177 ? -10.063 0.251 -4.480 1.00 96.50 177 GLU A N 1
ATOM 1413 C CA . GLU A 1 177 ? -9.331 -0.995 -4.742 1.00 96.50 177 GLU A CA 1
ATOM 1414 C C . GLU A 1 177 ? -8.427 -1.367 -3.567 1.00 96.50 177 GLU A C 1
ATOM 1416 O O . GLU A 1 177 ? -8.507 -2.499 -3.090 1.00 96.50 177 GLU A O 1
ATOM 1421 N N . GLY A 1 178 ? -7.673 -0.400 -3.029 1.00 97.31 178 GLY A N 1
ATOM 1422 C CA . GLY A 1 178 ? -6.856 -0.608 -1.833 1.00 97.31 178 GLY A CA 1
ATOM 1423 C C . GLY A 1 178 ? -7.696 -1.039 -0.629 1.00 97.31 178 GLY A C 1
ATOM 1424 O O . GLY A 1 178 ? -7.400 -2.046 0.002 1.00 97.31 178 GLY A O 1
ATOM 1425 N N . PHE A 1 179 ? -8.805 -0.345 -0.342 1.00 97.44 179 PHE A N 1
ATOM 1426 C CA . PHE A 1 179 ? -9.725 -0.731 0.735 1.00 97.44 179 PHE A CA 1
ATOM 1427 C C . PHE A 1 179 ? -10.238 -2.165 0.554 1.00 97.44 179 PHE A C 1
ATOM 1429 O O . PHE A 1 179 ? -10.283 -2.935 1.516 1.00 97.44 179 PHE A O 1
ATOM 1436 N N . ARG A 1 180 ? -10.610 -2.538 -0.676 1.00 96.44 180 ARG A N 1
ATOM 1437 C CA . ARG A 1 180 ? -11.126 -3.875 -0.967 1.00 96.44 180 ARG A CA 1
ATOM 1438 C C . ARG A 1 180 ? -10.062 -4.957 -0.797 1.00 96.44 180 ARG A C 1
ATOM 1440 O O . ARG A 1 180 ? -10.385 -6.023 -0.279 1.00 96.44 180 ARG A O 1
ATOM 1447 N N . ARG A 1 181 ? -8.830 -4.699 -1.239 1.00 97.06 181 ARG A N 1
ATOM 1448 C CA . ARG A 1 181 ? -7.695 -5.617 -1.098 1.00 97.06 181 ARG A CA 1
ATOM 1449 C C . ARG A 1 181 ? -7.360 -5.848 0.376 1.00 97.06 181 ARG A C 1
ATOM 1451 O O . ARG A 1 181 ? -7.451 -6.981 0.832 1.00 97.06 181 ARG A O 1
ATOM 1458 N N . GLU A 1 182 ? -7.120 -4.777 1.127 1.00 97.75 182 GLU A N 1
ATOM 1459 C CA . GLU A 1 182 ? -6.748 -4.846 2.549 1.00 97.75 182 GLU A CA 1
ATOM 1460 C C . GLU A 1 182 ? -7.848 -5.510 3.397 1.00 97.75 182 GLU A C 1
ATOM 1462 O O . GLU A 1 182 ? -7.572 -6.308 4.286 1.00 97.75 182 GLU A O 1
ATOM 1467 N N . THR A 1 183 ? -9.129 -5.258 3.088 1.00 97.69 183 THR A N 1
ATOM 1468 C CA . THR A 1 183 ? -10.249 -5.906 3.798 1.00 97.69 183 THR A CA 1
ATOM 1469 C C . THR A 1 183 ? -10.249 -7.427 3.611 1.00 97.69 183 THR A C 1
ATOM 1471 O O . THR A 1 183 ? -10.543 -8.166 4.555 1.00 97.69 183 THR A O 1
ATOM 1474 N N . ARG A 1 184 ? -9.909 -7.907 2.408 1.00 96.81 184 ARG A N 1
ATOM 1475 C CA . ARG A 1 184 ? -9.786 -9.346 2.145 1.00 96.81 184 ARG A CA 1
ATOM 1476 C C . ARG A 1 184 ? -8.561 -9.927 2.833 1.00 96.81 184 ARG A C 1
ATOM 1478 O O . ARG A 1 184 ? -8.686 -10.963 3.473 1.00 96.81 184 ARG A O 1
ATOM 1485 N N . GLU A 1 185 ? -7.419 -9.254 2.720 1.00 95.56 185 GLU A N 1
ATOM 1486 C CA . GLU A 1 185 ? -6.140 -9.699 3.281 1.00 95.56 185 GLU A CA 1
ATOM 1487 C C . GLU A 1 185 ? -6.179 -9.798 4.808 1.00 95.56 185 GLU A C 1
ATOM 1489 O O . GLU A 1 185 ? -5.743 -10.806 5.361 1.00 95.56 185 GLU A O 1
ATOM 1494 N N . GLU A 1 186 ? -6.735 -8.796 5.494 1.00 97.62 186 GLU A N 1
ATOM 1495 C CA . GLU A 1 186 ? -6.670 -8.717 6.955 1.00 97.62 186 GLU A CA 1
ATOM 1496 C C . GLU A 1 186 ? -7.882 -9.353 7.654 1.00 97.62 186 GLU A C 1
ATOM 1498 O O . GLU A 1 186 ? -7.736 -9.935 8.732 1.00 97.62 186 GLU A O 1
ATOM 1503 N N . LEU A 1 187 ? -9.087 -9.272 7.073 1.00 96.81 187 LEU A N 1
ATOM 1504 C CA . LEU A 1 187 ? -10.324 -9.741 7.720 1.00 96.81 187 LEU A CA 1
ATOM 1505 C C . LEU A 1 187 ? -10.979 -10.958 7.058 1.00 96.81 187 LEU A C 1
ATOM 1507 O O . LEU A 1 187 ? -11.938 -11.488 7.625 1.00 96.81 187 LEU A O 1
ATOM 1511 N N . ASN A 1 188 ? -10.502 -11.395 5.887 1.00 95.88 188 ASN A N 1
ATOM 1512 C CA . ASN A 1 188 ? -11.158 -12.416 5.060 1.00 95.88 188 ASN A CA 1
ATOM 1513 C C . ASN A 1 188 ? -12.640 -12.095 4.770 1.00 95.88 188 ASN A C 1
ATOM 1515 O O . ASN A 1 188 ? -13.478 -12.993 4.674 1.00 95.88 188 ASN A O 1
ATOM 1519 N N . LEU A 1 189 ? -12.975 -10.806 4.647 1.00 94.00 189 LEU A N 1
ATOM 1520 C CA . LEU A 1 189 ? -14.305 -10.339 4.253 1.00 94.00 189 LEU A CA 1
ATOM 1521 C C . LEU A 1 189 ? -14.276 -9.865 2.802 1.00 94.00 189 LEU A C 1
ATOM 1523 O O . LEU A 1 189 ? -13.338 -9.177 2.400 1.00 94.00 189 LEU A O 1
ATOM 1527 N N . ASP A 1 190 ? -15.318 -10.179 2.029 1.00 87.75 190 ASP A N 1
ATOM 1528 C CA . ASP A 1 190 ? -15.462 -9.653 0.672 1.00 87.75 190 ASP A CA 1
ATOM 1529 C C . ASP A 1 190 ? -16.331 -8.376 0.684 1.00 87.75 190 ASP A C 1
ATOM 1531 O O . ASP A 1 190 ? -17.502 -8.417 1.072 1.00 87.75 190 ASP A O 1
ATOM 1535 N N . PRO A 1 191 ? -15.798 -7.215 0.266 1.00 75.25 191 PRO A N 1
ATOM 1536 C CA . PRO A 1 191 ? -16.530 -5.948 0.268 1.00 75.25 191 PRO A CA 1
ATOM 1537 C C . PRO A 1 191 ? -17.864 -5.901 -0.502 1.00 75.25 191 PRO A C 1
ATOM 1539 O O . PRO A 1 191 ? -18.704 -5.089 -0.121 1.00 75.25 191 PRO A O 1
ATOM 1542 N N . PRO A 1 192 ? -18.120 -6.690 -1.567 1.00 78.88 192 PRO A N 1
ATOM 1543 C CA . PRO A 1 192 ? -19.452 -6.781 -2.166 1.00 78.88 192 PRO A CA 1
ATOM 1544 C C . PRO A 1 192 ? -20.532 -7.241 -1.176 1.00 78.88 192 PRO A C 1
ATOM 1546 O O . PRO A 1 192 ? -21.636 -6.701 -1.204 1.00 78.88 192 PRO A O 1
ATOM 1549 N N . ASP A 1 193 ? -20.197 -8.163 -0.269 1.00 80.31 193 ASP A N 1
ATOM 1550 C CA . ASP A 1 193 ? -21.094 -8.627 0.800 1.00 80.31 193 ASP A CA 1
ATOM 1551 C C . ASP A 1 193 ? -21.047 -7.701 2.029 1.00 80.31 193 ASP A C 1
ATOM 1553 O O . ASP A 1 193 ? -21.978 -7.647 2.836 1.00 80.31 193 ASP A O 1
ATOM 1557 N N . HIS A 1 194 ? -19.968 -6.925 2.144 1.00 81.25 194 HIS A N 1
ATOM 1558 C CA . HIS A 1 194 ? -19.678 -6.024 3.254 1.00 81.25 194 HIS A CA 1
ATOM 1559 C C . HIS A 1 194 ? -19.284 -4.620 2.759 1.00 81.25 194 HIS A C 1
ATOM 1561 O O . HIS A 1 194 ? -18.123 -4.215 2.898 1.00 81.25 194 HIS A O 1
ATOM 1567 N N . PRO A 1 195 ? -20.223 -3.843 2.183 1.00 88.88 195 PRO A N 1
ATOM 1568 C CA . PRO A 1 195 ? -19.896 -2.559 1.578 1.00 88.88 195 PRO A CA 1
ATOM 1569 C C . PRO A 1 195 ? -19.384 -1.566 2.625 1.00 88.88 195 PRO A C 1
ATOM 1571 O O . PRO A 1 195 ? -20.003 -1.349 3.671 1.00 88.88 195 PRO A O 1
ATOM 1574 N N . GLY A 1 196 ? -18.254 -0.929 2.323 1.00 93.56 196 GLY A N 1
ATOM 1575 C CA . GLY A 1 196 ? -17.676 0.118 3.159 1.00 93.56 196 GLY A CA 1
ATOM 1576 C C . GLY A 1 196 ? -18.372 1.460 2.942 1.00 93.56 196 GLY A C 1
ATOM 1577 O O . GLY A 1 196 ? -18.404 1.980 1.826 1.00 93.56 196 GLY A O 1
ATOM 1578 N N . ARG A 1 197 ? -18.882 2.078 4.011 1.00 95.75 197 ARG A N 1
ATOM 1579 C CA . ARG A 1 197 ? -19.341 3.475 3.985 1.00 95.75 197 ARG A CA 1
ATOM 1580 C C . ARG A 1 197 ? -18.162 4.408 4.237 1.00 95.75 197 ARG A C 1
ATOM 1582 O O . ARG A 1 197 ? -17.547 4.323 5.295 1.00 95.75 197 ARG A O 1
ATOM 1589 N N . LEU A 1 198 ? -17.889 5.343 3.330 1.00 97.31 198 LEU A N 1
ATOM 1590 C CA . LEU A 1 198 ? -16.873 6.375 3.551 1.00 97.31 198 LEU A CA 1
ATOM 1591 C C . LEU A 1 198 ? -17.270 7.269 4.742 1.00 97.31 198 LEU A C 1
ATOM 1593 O O . LEU A 1 198 ? -18.336 7.884 4.738 1.00 97.31 198 LEU A O 1
ATOM 1597 N N . LEU A 1 199 ? -16.419 7.325 5.766 1.00 97.00 199 LEU A N 1
ATOM 1598 C CA . LEU A 1 199 ? -16.567 8.213 6.923 1.00 97.00 199 LEU A CA 1
ATOM 1599 C C . LEU A 1 199 ? -15.854 9.551 6.721 1.00 97.00 199 LEU A C 1
ATOM 1601 O O . LEU A 1 199 ? -16.281 10.562 7.278 1.00 97.00 199 LEU A O 1
ATOM 1605 N N . GLY A 1 200 ? -14.768 9.563 5.950 1.00 96.75 200 GLY A N 1
ATOM 1606 C CA . GLY A 1 200 ? -14.030 10.784 5.669 1.00 96.75 200 GLY A CA 1
ATOM 1607 C C . GLY A 1 200 ? -12.776 10.565 4.838 1.00 96.75 200 GLY A C 1
ATOM 1608 O O . GLY A 1 200 ? -12.256 9.453 4.725 1.00 96.75 200 GLY A O 1
ATOM 1609 N N . GLU A 1 201 ? -12.300 11.672 4.281 1.00 97.00 201 GLU A N 1
ATOM 1610 C CA . GLU A 1 201 ? -11.038 11.784 3.562 1.00 97.00 201 GLU A CA 1
ATOM 1611 C C . GLU A 1 201 ? -10.199 12.841 4.271 1.00 97.00 201 GLU A C 1
ATOM 1613 O O . GLU A 1 201 ? -10.674 13.951 4.527 1.00 97.00 201 GLU A O 1
ATOM 1618 N N . PHE A 1 202 ? -8.969 12.486 4.620 1.00 96.38 202 PHE A N 1
ATOM 1619 C CA . PHE A 1 202 ? -8.114 13.326 5.441 1.00 96.38 202 PHE A CA 1
ATOM 1620 C C . PHE A 1 202 ? -6.748 13.496 4.792 1.00 96.38 202 PHE A C 1
ATOM 1622 O O . PHE A 1 202 ? -6.121 12.537 4.342 1.00 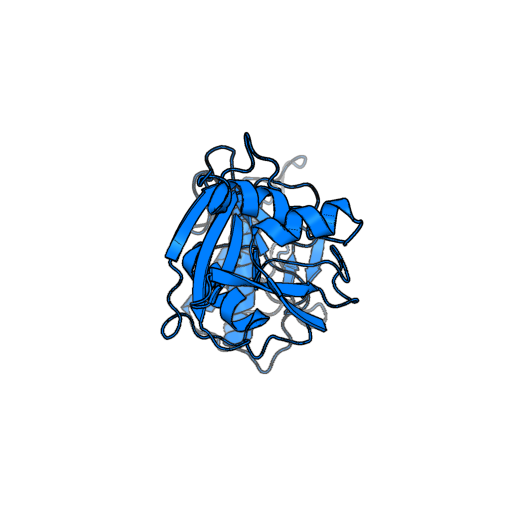96.38 202 PHE A O 1
ATOM 1629 N N . SER A 1 203 ? -6.287 14.741 4.772 1.00 95.56 203 SER A N 1
ATOM 1630 C CA . SER A 1 203 ? -4.916 15.079 4.414 1.00 95.56 203 SER A CA 1
ATOM 1631 C C . SER A 1 203 ? -4.007 14.924 5.638 1.00 95.56 203 SER A C 1
ATOM 1633 O O . SER A 1 203 ? -4.449 15.236 6.749 1.00 95.56 203 SER A O 1
ATOM 1635 N N . PRO A 1 204 ? -2.734 14.514 5.473 1.00 95.94 204 PRO A N 1
ATOM 1636 C CA . PRO A 1 204 ? -1.748 14.575 6.551 1.00 95.94 204 PRO A CA 1
ATOM 1637 C C . PRO A 1 204 ? -1.370 16.023 6.909 1.00 95.94 204 PRO A C 1
ATOM 1639 O O . PRO A 1 204 ? -0.677 16.263 7.899 1.00 95.94 204 PRO A O 1
ATOM 1642 N N . TRP A 1 205 ? -1.798 17.002 6.107 1.00 95.12 205 TRP A N 1
ATOM 1643 C CA . TRP A 1 205 ? -1.585 18.424 6.352 1.00 95.12 205 TRP A CA 1
ATOM 1644 C C . TRP A 1 205 ? -2.705 18.966 7.234 1.00 95.12 205 TRP A C 1
ATOM 1646 O O . TRP A 1 205 ? -3.881 18.886 6.888 1.00 95.12 205 TRP A O 1
ATOM 1656 N N . GLY A 1 206 ? -2.333 19.516 8.391 1.00 89.75 206 GLY A N 1
ATOM 1657 C CA . GLY A 1 206 ? -3.298 19.979 9.391 1.00 89.75 206 GLY A CA 1
ATOM 1658 C C . GLY A 1 206 ? -3.907 18.863 10.247 1.00 89.75 206 GLY A C 1
ATOM 1659 O O . GLY A 1 206 ? -4.809 19.143 11.030 1.00 89.75 206 GLY A O 1
ATOM 1660 N N . THR A 1 207 ? -3.408 17.627 10.134 1.00 91.94 207 THR A N 1
ATOM 1661 C CA . THR A 1 207 ? -3.775 16.494 11.000 1.00 91.94 207 THR A CA 1
ATOM 1662 C C . THR A 1 207 ? -2.527 15.817 11.573 1.00 91.94 207 THR A C 1
ATOM 1664 O O . THR A 1 207 ? -1.399 16.069 11.134 1.00 91.94 207 THR A O 1
ATOM 1667 N N . GLY A 1 208 ? -2.720 14.936 12.557 1.00 90.38 208 GLY A N 1
ATOM 1668 C CA . GLY A 1 208 ? -1.657 14.066 13.070 1.00 90.38 208 GLY A CA 1
ATOM 1669 C C . GLY A 1 208 ? -1.276 12.897 12.149 1.00 90.38 208 GLY A C 1
ATOM 1670 O O . GLY A 1 208 ? -0.371 12.141 12.495 1.00 90.38 208 GLY A O 1
ATOM 1671 N N . LEU A 1 209 ? -1.943 12.729 11.001 1.00 95.56 209 LEU A N 1
ATOM 1672 C CA . LEU A 1 209 ? -1.842 11.521 10.179 1.00 95.56 209 LEU A CA 1
ATOM 1673 C C . LEU A 1 209 ? -0.515 11.419 9.420 1.00 95.56 209 LEU A C 1
ATOM 1675 O O . LEU A 1 209 ? 0.085 12.415 8.998 1.00 95.56 209 LEU A O 1
ATOM 1679 N N . ARG A 1 210 ? -0.076 10.178 9.183 1.00 94.50 210 ARG A N 1
ATOM 1680 C CA . ARG A 1 210 ? 1.163 9.887 8.449 1.00 94.50 210 ARG A CA 1
ATOM 1681 C C . ARG A 1 210 ? 1.003 9.873 6.936 1.00 94.50 210 ARG A C 1
ATOM 1683 O O . ARG A 1 210 ? 2.015 9.736 6.257 1.00 94.50 210 ARG A O 1
ATOM 1690 N N . CYS A 1 211 ? -0.213 9.946 6.401 1.00 97.06 211 CYS A N 1
ATOM 1691 C CA . CYS A 1 211 ? -0.467 9.932 4.961 1.00 97.06 211 CYS A CA 1
ATOM 1692 C C . CYS A 1 211 ? -1.860 10.475 4.607 1.00 97.06 211 CYS A C 1
ATOM 1694 O O . CYS A 1 211 ? -2.632 10.823 5.500 1.00 97.06 211 CYS A O 1
ATOM 1696 N N . PHE A 1 212 ? -2.165 10.579 3.311 1.00 98.06 212 PHE A N 1
ATOM 1697 C CA . PHE A 1 212 ? -3.519 10.872 2.840 1.00 98.06 212 PHE A CA 1
ATOM 1698 C C . PHE A 1 212 ? -4.394 9.649 3.082 1.00 98.06 212 PHE A C 1
ATOM 1700 O O . PHE A 1 212 ? -4.174 8.612 2.457 1.00 98.06 212 PHE A O 1
ATOM 1707 N N . THR A 1 213 ? -5.379 9.765 3.966 1.00 97.88 213 THR A N 1
ATOM 1708 C CA . THR A 1 213 ? -6.131 8.611 4.464 1.00 97.88 213 THR A CA 1
ATOM 1709 C C . THR A 1 213 ? -7.602 8.717 4.102 1.00 97.88 213 THR A C 1
ATOM 1711 O O . THR A 1 213 ? -8.256 9.715 4.414 1.00 97.88 213 THR A O 1
ATOM 1714 N N . ARG A 1 214 ? -8.152 7.653 3.511 1.00 97.94 214 ARG A N 1
ATOM 1715 C CA . ARG A 1 214 ? -9.603 7.434 3.467 1.00 97.94 214 ARG A CA 1
ATOM 1716 C C . ARG A 1 214 ? -10.019 6.440 4.535 1.00 97.94 214 ARG A C 1
ATOM 1718 O O . ARG A 1 214 ? -9.402 5.387 4.672 1.00 97.94 214 ARG A O 1
ATOM 1725 N N . VAL A 1 215 ? -11.074 6.788 5.266 1.00 98.38 215 VAL A N 1
ATOM 1726 C CA . VAL A 1 215 ? -11.578 5.988 6.384 1.00 98.38 215 VAL A CA 1
ATOM 1727 C C . VAL A 1 215 ? -12.960 5.457 6.047 1.00 98.38 215 VAL A C 1
ATOM 1729 O O . VAL A 1 215 ? -13.863 6.236 5.737 1.00 98.38 215 VAL A O 1
ATOM 1732 N N . TYR A 1 216 ? -13.139 4.147 6.149 1.00 98.19 216 TYR A N 1
ATOM 1733 C CA . TYR A 1 216 ? -14.390 3.454 5.859 1.00 98.19 216 TYR A CA 1
ATOM 1734 C C . TYR A 1 216 ? -15.007 2.843 7.129 1.00 98.19 216 TYR A C 1
ATOM 1736 O O . TYR A 1 216 ? -14.331 2.583 8.121 1.00 98.19 216 TYR A O 1
ATOM 1744 N N . GLU A 1 217 ? -16.315 2.601 7.112 1.00 97.81 217 GLU A N 1
ATOM 1745 C CA . GLU A 1 217 ? -17.030 1.808 8.116 1.00 97.81 217 GLU A CA 1
ATOM 1746 C C . GLU A 1 217 ? -17.667 0.604 7.427 1.00 97.81 217 GLU A C 1
ATOM 1748 O O . GLU A 1 217 ? -18.451 0.769 6.492 1.00 97.81 217 GLU A O 1
ATOM 1753 N N . ILE A 1 218 ? -17.353 -0.593 7.908 1.00 97.44 218 ILE A N 1
ATOM 1754 C CA . ILE A 1 218 ? -17.970 -1.851 7.487 1.00 97.44 218 ILE A CA 1
ATOM 1755 C C . ILE A 1 218 ? -18.974 -2.260 8.567 1.00 97.44 218 ILE A C 1
ATOM 1757 O O . ILE A 1 218 ? -18.710 -2.079 9.755 1.00 97.44 218 ILE A O 1
ATOM 1761 N N . ARG A 1 219 ? -20.127 -2.821 8.191 1.00 96.50 219 ARG A N 1
ATOM 1762 C CA . ARG A 1 219 ? -21.126 -3.319 9.150 1.00 96.50 219 ARG A CA 1
ATOM 1763 C C . ARG A 1 219 ? -21.095 -4.841 9.253 1.00 96.50 219 ARG A C 1
ATOM 1765 O O . ARG A 1 219 ? -21.210 -5.527 8.243 1.00 96.50 219 ARG A O 1
ATOM 1772 N N . SER A 1 220 ? -20.959 -5.349 10.477 1.00 95.75 220 SER A N 1
ATOM 1773 C CA . SER A 1 220 ? -21.099 -6.772 10.808 1.00 95.75 220 SER A CA 1
ATOM 1774 C C . SER A 1 220 ? -21.257 -6.957 12.316 1.00 95.75 220 SER A C 1
ATOM 1776 O O . SER A 1 220 ? -20.577 -6.284 13.089 1.00 95.75 220 SER A O 1
ATOM 1778 N N . ASP A 1 221 ? -22.115 -7.889 12.730 1.00 96.31 221 ASP A N 1
ATOM 1779 C CA . ASP A 1 221 ? -22.204 -8.358 14.120 1.00 96.31 221 ASP A CA 1
ATOM 1780 C C . ASP A 1 221 ? -21.276 -9.549 14.409 1.00 96.31 221 ASP A C 1
ATOM 1782 O O . ASP A 1 221 ? -21.059 -9.902 15.568 1.00 96.31 221 ASP A O 1
ATOM 1786 N N . ALA A 1 222 ? -20.724 -10.173 13.366 1.00 95.75 222 ALA A N 1
ATOM 1787 C CA . ALA A 1 222 ? -19.823 -11.307 13.496 1.00 95.75 222 ALA A CA 1
ATOM 1788 C C . ALA A 1 222 ? -18.375 -10.834 13.646 1.00 95.75 222 ALA A C 1
ATOM 1790 O O . ALA A 1 222 ? -17.903 -9.989 12.880 1.00 95.75 222 ALA A O 1
ATOM 1791 N N . THR A 1 223 ? -17.655 -11.424 14.603 1.00 96.69 223 THR A N 1
ATOM 1792 C CA . THR A 1 223 ? -16.193 -11.319 14.657 1.00 96.69 223 THR A CA 1
ATOM 1793 C C . THR A 1 223 ? -15.615 -11.898 13.361 1.00 96.69 223 THR A C 1
ATOM 1795 O O . THR A 1 223 ? -15.956 -13.034 13.020 1.00 96.69 223 THR A O 1
ATOM 1798 N N . PRO A 1 224 ? -14.776 -11.146 12.629 1.00 96.19 224 PRO A N 1
ATOM 1799 C CA . PRO A 1 224 ? -14.223 -11.607 11.364 1.00 96.19 224 PRO A CA 1
ATOM 1800 C C . PRO A 1 224 ? -13.238 -12.753 11.598 1.00 96.19 224 PRO A C 1
ATOM 1802 O O . PRO A 1 224 ? -12.571 -12.814 12.635 1.00 96.19 224 PRO A O 1
ATOM 1805 N N . ALA A 1 225 ? -13.109 -13.637 10.610 1.00 96.50 225 ALA A N 1
ATOM 1806 C CA . ALA A 1 225 ? -12.052 -14.640 10.572 1.00 96.50 225 ALA A CA 1
ATOM 1807 C C . ALA A 1 225 ? -10.737 -13.969 10.147 1.00 96.50 225 ALA A C 1
ATOM 1809 O O . ALA A 1 225 ? -10.237 -14.212 9.055 1.00 96.50 225 ALA A O 1
ATOM 1810 N N . PHE A 1 226 ? -10.228 -13.064 10.981 1.00 97.38 226 PHE A N 1
ATOM 1811 C CA . PHE A 1 226 ? -9.075 -12.237 10.650 1.00 97.38 226 PHE A CA 1
ATOM 1812 C C . PHE A 1 226 ? -7.813 -13.062 10.368 1.00 97.38 226 PHE A C 1
ATOM 1814 O O . PHE A 1 226 ? -7.642 -14.173 10.875 1.00 97.38 226 PHE A O 1
ATOM 1821 N N . ASN A 1 227 ? -6.918 -12.505 9.559 1.00 97.69 227 ASN A N 1
ATOM 1822 C CA . ASN A 1 227 ? -5.670 -13.145 9.184 1.00 97.69 227 ASN A CA 1
ATOM 1823 C C . ASN A 1 227 ? -4.687 -13.167 10.371 1.00 97.69 227 ASN A C 1
ATOM 1825 O O . ASN A 1 227 ? -4.310 -12.104 10.876 1.00 97.69 227 ASN A O 1
ATOM 1829 N N . PRO A 1 228 ? -4.227 -14.352 10.821 1.00 97.38 228 PRO A N 1
ATOM 1830 C CA . PRO A 1 228 ? -3.298 -14.463 11.945 1.00 97.38 228 PRO A CA 1
ATOM 1831 C C . PRO A 1 228 ? -1.890 -13.923 11.644 1.00 97.38 228 PRO A C 1
ATOM 1833 O O . PRO A 1 228 ? -1.088 -13.746 12.565 1.00 97.38 228 PRO A O 1
ATOM 1836 N N . LEU A 1 229 ? -1.564 -13.668 10.371 1.00 96.25 229 LEU A N 1
ATOM 1837 C CA . LEU A 1 229 ? -0.336 -12.965 9.997 1.00 96.25 229 LEU A CA 1
ATOM 1838 C C . LEU A 1 229 ? -0.421 -11.466 10.316 1.00 96.25 229 LEU A C 1
ATOM 1840 O O . LEU A 1 229 ? 0.594 -10.838 10.608 1.00 96.25 229 LEU A O 1
ATOM 1844 N N . ASP A 1 230 ? -1.619 -10.892 10.332 1.00 97.38 230 ASP A N 1
ATOM 1845 C CA . ASP A 1 230 ? -1.812 -9.472 10.612 1.00 97.38 230 ASP A CA 1
ATOM 1846 C C . ASP A 1 230 ? -2.135 -9.223 12.077 1.00 97.38 230 ASP A C 1
ATOM 1848 O O . ASP A 1 230 ? -1.578 -8.299 12.684 1.00 97.38 230 ASP A O 1
ATOM 1852 N N . PHE A 1 231 ? -2.950 -10.093 12.678 1.00 98.31 231 PHE A N 1
ATOM 1853 C CA . PHE A 1 231 ? -3.465 -9.898 14.027 1.00 98.31 231 PHE A CA 1
ATOM 1854 C C . PHE A 1 231 ? -3.369 -11.151 14.901 1.00 98.31 231 PHE A C 1
ATOM 1856 O O . PHE A 1 231 ? -3.517 -12.274 14.434 1.00 98.31 231 PHE A O 1
ATOM 1863 N N . SER A 1 232 ? -3.141 -10.965 16.201 1.00 98.06 232 SER A N 1
ATOM 1864 C CA . SER A 1 232 ? -3.055 -12.064 17.176 1.00 98.06 232 SER A CA 1
ATOM 1865 C C . SER A 1 232 ? -4.357 -12.307 17.940 1.00 98.06 232 SER A C 1
ATOM 1867 O O . SER A 1 232 ? -4.617 -13.416 18.392 1.00 98.06 232 SER A O 1
ATOM 1869 N N . GLU A 1 233 ? -5.155 -11.260 18.122 1.00 97.75 233 GLU A N 1
ATOM 1870 C CA . GLU A 1 233 ? -6.444 -11.280 18.813 1.00 97.75 233 GLU A CA 1
ATOM 1871 C C . GLU A 1 233 ? -7.265 -10.056 18.389 1.00 97.75 233 GLU A C 1
ATOM 1873 O O . GLU A 1 233 ? -6.770 -9.193 17.662 1.00 97.75 233 GLU A O 1
ATOM 1878 N N . GLY A 1 234 ? -8.501 -9.939 18.871 1.00 97.38 234 GLY A N 1
ATOM 1879 C CA . GLY A 1 234 ? -9.269 -8.712 18.707 1.00 97.38 234 GLY A CA 1
ATOM 1880 C C . GLY A 1 234 ? -10.437 -8.603 19.669 1.00 97.38 234 GLY A C 1
ATOM 1881 O O . GLY A 1 234 ? -10.924 -9.597 20.210 1.00 97.38 234 GLY A O 1
ATOM 1882 N N . VAL A 1 235 ? -10.870 -7.367 19.896 1.00 98.25 235 VAL A N 1
ATOM 1883 C CA . VAL A 1 235 ? -11.881 -7.031 20.896 1.00 98.25 235 VAL A CA 1
ATOM 1884 C C . VAL A 1 235 ? -12.903 -6.053 20.328 1.00 98.25 235 VAL A C 1
ATOM 1886 O O . VAL A 1 235 ? -12.569 -5.125 19.596 1.00 98.25 235 VAL A O 1
ATOM 1889 N N . TRP A 1 236 ? -14.170 -6.249 20.683 1.00 98.62 236 TRP A N 1
ATOM 1890 C CA . TRP A 1 236 ? -15.234 -5.291 20.397 1.00 98.62 236 TRP A CA 1
ATOM 1891 C C . TRP A 1 236 ? -15.274 -4.230 21.493 1.00 98.62 236 TRP A C 1
ATOM 1893 O O . TRP A 1 236 ? -15.504 -4.550 22.658 1.00 98.62 236 TRP A O 1
ATOM 1903 N N . LEU A 1 237 ? -15.053 -2.967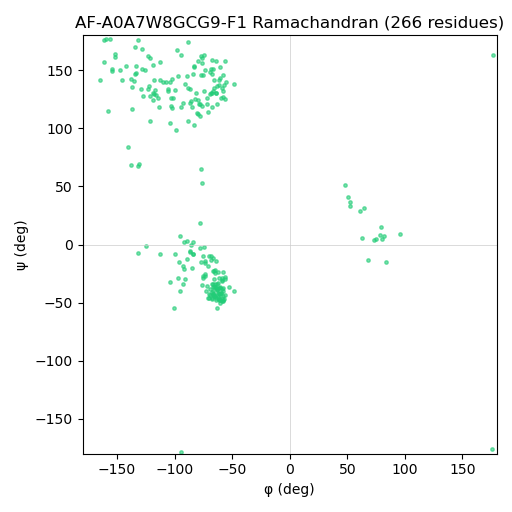 21.130 1.00 98.19 237 LEU A N 1
ATOM 1904 C CA . LEU A 1 237 ? -15.075 -1.843 22.067 1.00 98.19 237 LEU A CA 1
ATOM 1905 C C . LEU A 1 237 ? -15.879 -0.679 21.500 1.00 98.19 237 LEU A C 1
ATOM 1907 O O . LEU A 1 237 ? -15.856 -0.403 20.302 1.00 98.19 237 LEU A O 1
ATOM 1911 N N . ALA A 1 238 ? -16.537 0.082 22.370 1.00 97.19 238 ALA A N 1
ATOM 1912 C CA . ALA A 1 238 ? -16.999 1.407 21.978 1.00 97.19 238 ALA A CA 1
ATOM 1913 C C . ALA A 1 238 ? -15.779 2.278 21.596 1.00 97.19 238 ALA A C 1
ATOM 1915 O O . ALA A 1 238 ? -14.802 2.278 22.352 1.00 97.19 238 ALA A O 1
ATOM 1916 N N . PRO A 1 239 ? -15.831 3.067 20.503 1.00 94.75 239 PRO A N 1
ATOM 1917 C CA . PRO A 1 239 ? -14.704 3.893 20.047 1.00 94.75 239 PRO A CA 1
ATOM 1918 C C . PRO A 1 239 ? -14.054 4.741 21.152 1.00 94.75 239 PRO A C 1
ATOM 1920 O O . PRO A 1 239 ? -12.834 4.809 21.263 1.00 94.75 239 PRO A O 1
ATOM 1923 N N . GLY A 1 240 ? -14.872 5.320 22.040 1.00 94.25 240 GLY A N 1
ATOM 1924 C CA . GLY A 1 240 ? -14.408 6.130 23.170 1.00 94.25 240 GLY A CA 1
ATOM 1925 C C . GLY A 1 240 ? -13.542 5.383 24.197 1.00 94.25 240 GLY A C 1
ATOM 1926 O O . GLY A 1 240 ? -12.754 6.010 24.898 1.00 94.25 240 GLY A O 1
ATOM 1927 N N . ARG A 1 241 ? -13.656 4.049 24.302 1.00 96.56 241 ARG A N 1
ATOM 1928 C CA . ARG A 1 241 ? -12.882 3.252 25.272 1.00 96.56 241 ARG A CA 1
ATOM 1929 C C . ARG A 1 241 ? -11.418 3.100 24.877 1.00 96.56 241 ARG A C 1
ATOM 1931 O O . ARG A 1 241 ? -10.594 2.949 25.771 1.00 96.56 241 ARG A O 1
ATOM 1938 N N . VAL A 1 242 ? -11.092 3.196 23.588 1.00 97.00 242 VAL A N 1
ATOM 1939 C CA . VAL A 1 242 ? -9.703 3.103 23.108 1.00 97.00 242 VAL A CA 1
ATOM 1940 C C . VAL A 1 242 ? -8.854 4.258 23.645 1.00 97.00 242 VAL A C 1
ATOM 1942 O O . VAL A 1 242 ? -7.716 4.030 24.037 1.00 97.00 242 VAL A O 1
ATOM 1945 N N . PHE A 1 243 ? -9.419 5.465 23.772 1.00 96.00 243 PHE A N 1
ATOM 1946 C CA . PHE A 1 243 ? -8.726 6.598 24.402 1.00 96.00 243 PHE A CA 1
ATOM 1947 C C . PHE A 1 243 ? -8.354 6.298 25.859 1.00 96.00 243 PHE A C 1
ATOM 1949 O O . PHE A 1 243 ? -7.203 6.456 26.241 1.00 96.00 243 PHE A O 1
ATOM 1956 N N . ALA A 1 244 ? -9.300 5.776 26.646 1.00 95.31 244 ALA A N 1
ATOM 1957 C CA . ALA A 1 244 ? -9.050 5.434 28.046 1.00 95.31 244 ALA A CA 1
ATOM 1958 C C . ALA A 1 244 ? -8.025 4.297 28.211 1.00 95.31 244 ALA A C 1
ATOM 1960 O O . ALA A 1 244 ? -7.274 4.289 29.182 1.00 95.31 244 ALA A O 1
ATOM 1961 N N . LEU A 1 245 ? -7.995 3.334 27.281 1.00 97.12 245 LEU A N 1
ATOM 1962 C CA . LEU A 1 245 ? -6.975 2.283 27.268 1.00 97.12 245 LEU A CA 1
ATOM 1963 C C . LEU A 1 245 ? -5.591 2.863 26.959 1.00 97.12 245 LEU A C 1
ATOM 1965 O O . LEU A 1 245 ? -4.638 2.556 27.670 1.00 97.12 245 LEU A O 1
ATOM 1969 N N . ALA A 1 246 ? -5.488 3.735 25.954 1.00 96.88 246 ALA A N 1
ATOM 1970 C CA . ALA A 1 246 ? -4.234 4.401 25.619 1.00 96.88 246 ALA A CA 1
ATOM 1971 C C . ALA A 1 246 ? -3.709 5.259 26.786 1.00 96.88 246 ALA A C 1
ATOM 1973 O O . ALA A 1 246 ? -2.529 5.174 27.122 1.00 96.88 246 ALA A O 1
ATOM 1974 N N . ASP A 1 247 ? -4.587 6.004 27.469 1.00 96.19 247 ASP A N 1
ATOM 1975 C CA . ASP A 1 247 ? -4.239 6.777 28.673 1.00 96.19 247 ASP A CA 1
ATOM 1976 C C . ASP A 1 247 ? -3.747 5.879 29.826 1.00 96.19 247 ASP A C 1
ATOM 1978 O O . ASP A 1 247 ? -2.934 6.301 30.649 1.00 96.19 247 ASP A O 1
ATOM 1982 N N . ALA A 1 248 ? -4.210 4.625 29.878 1.00 97.19 248 ALA A N 1
ATOM 1983 C CA . ALA A 1 248 ? -3.772 3.616 30.841 1.00 97.19 248 ALA A CA 1
ATOM 1984 C C . ALA A 1 248 ? -2.486 2.869 30.422 1.00 97.19 248 ALA A C 1
ATOM 1986 O O . ALA A 1 248 ? -2.041 1.978 31.146 1.00 97.19 248 ALA A O 1
ATOM 1987 N N . GLY A 1 249 ? -1.876 3.228 29.287 1.00 96.94 249 GLY A N 1
ATOM 1988 C CA . GLY A 1 249 ? -0.625 2.645 28.795 1.00 96.94 249 GLY A CA 1
ATOM 1989 C C . GLY A 1 249 ? -0.789 1.508 27.783 1.00 96.94 249 GLY A C 1
ATOM 1990 O O . GLY A 1 249 ? 0.204 0.872 27.434 1.00 96.94 249 GLY A O 1
ATOM 1991 N N . GLU A 1 250 ? -2.005 1.249 27.292 1.00 97.56 250 GLU A N 1
ATOM 1992 C CA . GLU A 1 250 ? -2.225 0.294 26.203 1.00 97.56 250 GLU A CA 1
ATOM 1993 C C . GLU A 1 250 ? -1.542 0.782 24.918 1.00 97.56 250 GLU A C 1
ATOM 1995 O O . GLU A 1 250 ? -1.734 1.920 24.481 1.00 97.56 250 GLU A O 1
ATOM 2000 N N . ALA A 1 251 ? -0.763 -0.091 24.279 1.00 97.75 251 ALA A N 1
ATOM 2001 C CA . ALA A 1 251 ? -0.134 0.229 23.006 1.00 97.75 251 ALA A CA 1
ATOM 2002 C C . ALA A 1 251 ? -1.190 0.336 21.895 1.00 97.75 251 ALA A C 1
ATOM 2004 O O . ALA A 1 251 ? -1.987 -0.579 21.688 1.00 97.75 251 ALA A O 1
ATOM 2005 N N . VAL A 1 252 ? -1.156 1.430 21.134 1.00 97.56 252 VAL A N 1
ATOM 2006 C CA . VAL A 1 252 ? -2.053 1.689 19.998 1.00 97.56 252 VAL A CA 1
ATOM 2007 C C . VAL A 1 252 ? -1.253 2.055 18.749 1.00 97.56 252 VAL A C 1
ATOM 2009 O O . VAL A 1 252 ? -0.156 2.613 18.842 1.00 97.56 252 VAL A O 1
ATOM 2012 N N . ASN A 1 253 ? -1.791 1.740 17.571 1.00 95.69 253 ASN A N 1
ATOM 2013 C CA . ASN A 1 253 ? -1.253 2.222 16.301 1.00 95.69 253 ASN A CA 1
ATOM 2014 C C . ASN A 1 253 ? -1.171 3.762 16.317 1.00 95.69 253 ASN A C 1
ATOM 2016 O O . ASN A 1 253 ? -2.071 4.438 16.821 1.00 95.69 253 ASN A O 1
ATOM 2020 N N . GLY A 1 254 ? -0.085 4.308 15.759 1.00 90.62 254 GLY A N 1
ATOM 2021 C CA . GLY A 1 254 ? 0.239 5.735 15.812 1.00 90.62 254 GLY A CA 1
ATOM 2022 C C . GLY A 1 254 ? -0.846 6.673 15.275 1.00 90.62 254 GLY A C 1
ATOM 2023 O O . GLY A 1 254 ? -0.983 7.775 15.798 1.00 90.62 254 GLY A O 1
ATOM 2024 N N . ASP A 1 255 ? -1.651 6.232 14.305 1.00 95.81 255 ASP A N 1
ATOM 2025 C CA . ASP A 1 255 ? -2.698 7.072 13.704 1.00 95.81 255 ASP A CA 1
ATOM 2026 C C . ASP A 1 255 ? -4.099 6.780 14.285 1.00 95.81 255 ASP A C 1
ATOM 2028 O O . ASP A 1 255 ? -5.049 7.519 14.016 1.00 95.81 255 ASP A O 1
ATOM 2032 N N . LEU A 1 256 ? -4.256 5.727 15.103 1.00 97.06 256 LEU A N 1
ATOM 2033 C CA . LEU A 1 256 ? -5.566 5.205 15.516 1.00 97.06 256 LEU A CA 1
ATOM 2034 C C . LEU A 1 256 ? -6.403 6.236 16.277 1.00 97.06 256 LEU A C 1
ATOM 2036 O O . LEU A 1 256 ? -7.558 6.479 15.928 1.00 97.06 256 LEU A O 1
ATOM 2040 N N . LEU A 1 257 ? -5.825 6.865 17.301 1.00 96.81 257 LEU A N 1
ATOM 2041 C CA . LEU A 1 257 ? -6.545 7.830 18.138 1.00 96.81 257 LEU A CA 1
ATOM 2042 C C . LEU A 1 257 ? -6.955 9.084 17.358 1.00 96.81 257 LEU A C 1
ATOM 2044 O O . LEU A 1 257 ? -8.043 9.619 17.577 1.00 96.81 257 LEU A O 1
ATOM 2048 N N . GLU A 1 258 ? -6.104 9.539 16.438 1.00 96.88 258 GLU A N 1
ATOM 2049 C CA . GLU A 1 258 ? -6.389 10.704 15.602 1.00 96.88 258 GLU A CA 1
ATOM 2050 C C . GLU A 1 258 ? -7.533 10.404 14.630 1.00 96.88 258 GLU A C 1
ATOM 2052 O O . GLU A 1 258 ? -8.503 11.158 14.556 1.00 96.88 258 GLU A O 1
ATOM 2057 N N . VAL A 1 259 ? -7.493 9.254 13.953 1.00 97.25 259 VAL A N 1
ATOM 2058 C CA . VAL A 1 259 ? -8.583 8.821 13.071 1.00 97.25 259 VAL A CA 1
ATOM 2059 C C . VAL A 1 259 ? -9.890 8.643 13.849 1.00 97.25 259 VAL A C 1
ATOM 2061 O O . VAL A 1 259 ? -10.943 9.084 13.379 1.00 97.25 259 VAL A O 1
ATOM 2064 N N . LEU A 1 260 ? -9.854 8.055 15.051 1.00 96.75 260 LEU A N 1
ATOM 2065 C CA . LEU A 1 260 ? -11.033 7.938 15.917 1.00 96.75 260 LEU A CA 1
ATOM 2066 C C . LEU A 1 260 ? -11.604 9.315 16.284 1.00 96.75 260 LEU A C 1
ATOM 2068 O O . LEU A 1 260 ? -12.821 9.499 16.238 1.00 96.75 260 LEU A O 1
ATOM 2072 N N . ARG A 1 261 ? -10.754 10.302 16.594 1.00 95.69 261 ARG A N 1
ATOM 2073 C CA . ARG A 1 261 ? -11.187 11.679 16.883 1.00 95.69 261 ARG A CA 1
ATOM 2074 C C . ARG A 1 261 ? -11.807 12.344 15.651 1.00 95.69 261 ARG A C 1
ATOM 2076 O O . ARG A 1 261 ? -12.869 12.953 15.763 1.00 95.69 261 ARG A O 1
ATOM 2083 N N . LEU A 1 262 ? -11.191 12.199 14.481 1.00 95.31 262 LEU A N 1
ATOM 2084 C CA . LEU A 1 262 ? -11.668 12.796 13.229 1.00 95.31 262 LEU A CA 1
ATOM 2085 C C . LEU A 1 262 ? -13.008 12.214 12.751 1.00 95.31 262 LEU A C 1
ATOM 2087 O O . LEU A 1 262 ? -13.790 12.926 12.113 1.00 95.31 262 LEU A O 1
ATOM 2091 N N . THR A 1 263 ? -13.278 10.944 13.066 1.00 95.06 263 THR A N 1
ATOM 2092 C CA . THR A 1 263 ? -14.471 10.215 12.604 1.00 95.06 263 THR A CA 1
ATOM 2093 C C . THR A 1 263 ? -15.576 10.125 13.655 1.00 95.06 263 THR A C 1
ATOM 2095 O O . THR A 1 263 ? -16.698 10.552 13.394 1.00 95.06 263 THR A O 1
ATOM 2098 N N . TYR A 1 264 ? -15.277 9.622 14.853 1.00 92.25 264 TYR A N 1
ATOM 2099 C CA . TYR A 1 264 ? -16.251 9.431 15.935 1.00 92.25 264 TYR A CA 1
ATOM 2100 C C . TYR A 1 264 ? -16.278 10.582 16.949 1.00 92.25 264 TYR A C 1
ATOM 2102 O O . TYR A 1 264 ? -17.227 10.689 17.720 1.00 92.25 264 TYR A O 1
ATOM 2110 N N . GLY A 1 265 ? -15.271 11.460 16.954 1.00 82.12 265 GLY A N 1
ATOM 2111 C CA . GLY A 1 265 ? -15.194 12.598 17.877 1.00 82.12 265 GLY A CA 1
ATOM 2112 C C . GLY A 1 265 ? -16.119 13.772 17.538 1.00 82.12 265 GLY A C 1
ATOM 2113 O O . GLY A 1 265 ? -16.295 14.655 18.368 1.00 82.12 265 GLY A O 1
ATOM 2114 N N . LYS A 1 266 ? -16.761 13.787 16.360 1.00 60.50 266 LYS A N 1
ATOM 2115 C CA . LYS A 1 266 ? -17.719 14.838 15.946 1.00 60.50 266 LYS A CA 1
ATOM 2116 C C . LYS A 1 266 ? -19.117 14.690 16.574 1.00 60.50 266 LYS A C 1
ATOM 2118 O O . LYS A 1 266 ? -20.093 15.228 16.059 1.00 60.50 266 LYS A O 1
ATOM 2123 N N . SER A 1 267 ? -19.241 13.932 17.659 1.00 44.09 267 SER A N 1
ATOM 2124 C CA . SER A 1 267 ? -20.501 13.717 18.375 1.00 44.09 267 SER A CA 1
ATOM 2125 C C . SER A 1 267 ? -20.283 13.782 19.884 1.00 44.09 267 SER A C 1
ATOM 2127 O O . SER A 1 267 ? -20.390 12.770 20.573 1.00 44.09 267 SER A O 1
ATOM 2129 N N . GLN A 1 268 ? -19.967 14.980 20.376 1.00 34.78 268 GLN A N 1
ATOM 2130 C CA . GLN A 1 268 ? -20.298 15.451 21.724 1.00 34.78 268 GLN A CA 1
ATOM 2131 C C . GLN A 1 268 ? -20.710 16.917 21.641 1.00 34.78 268 GLN A C 1
ATOM 2133 O O . GLN A 1 268 ? -20.040 17.660 20.889 1.00 34.78 268 GLN A O 1
#

Nearest PDB structures (foldseek):
  2o5f-assembly2_B  TM=9.647E-01  e=4.918E-21  Deinococcus radiodurans R1 = ATCC 13939 = DSM 20539
  2o5f-assembly1_A  TM=9.534E-01  e=7.135E-19  Deinococcus radiodurans R1 = ATCC 13939 = DSM 20539
  2fkb-assembly2_B  TM=8.891E-01  e=8.951E-12  Escherichia coli K-12
  1q54-assembly1_A  TM=7.517E-01  e=7.470E-10  Escherichia coli
  1q27-assembly1_A  TM=5.474E-01  e=5.149E-12  Deinococcus radiodurans

InterPro domains:
  IPR000086 NUDIX hydrolase domain [PF00293] (130-242)
  IPR000086 NUDIX hydrolase domain [PS51462] (129-259)
  IPR015797 NUDIX hydrolase-like domain superfamily [SSF55811] (105-247)
  IPR020084 NUDIX hydrolase, conserved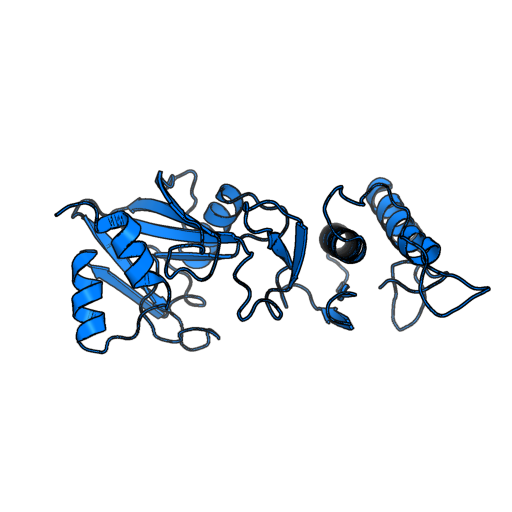 site [PS00893] (167-188)

Radius of gyration: 21.79 Å; Cα contacts (8 Å, |Δi|>4): 481; chains: 1; bounding box: 55×41×60 Å

pLDDT: mean 93.08, std 8.37, range [34.78, 98.62]

Solvent-accessible surface area (backbone atoms only — not comparable to full-atom values): 15038 Å² total; per-residue (Å²): 67,81,54,81,93,47,46,43,37,70,54,99,89,40,78,35,63,59,82,79,68,73,57,59,69,69,58,41,52,50,45,52,48,55,26,50,16,57,43,53,16,64,48,93,87,63,81,89,63,66,46,72,65,61,54,91,74,58,45,92,77,33,47,64,70,30,28,50,46,53,50,51,54,50,51,50,54,52,48,37,71,74,37,73,91,50,91,66,68,44,51,38,79,89,75,73,43,78,39,57,78,90,71,70,47,56,23,37,24,36,45,97,87,70,45,72,36,35,54,44,44,54,89,74,40,74,94,54,43,45,33,44,30,28,36,29,38,39,28,28,92,88,63,24,30,40,35,25,24,29,16,73,85,44,95,69,59,48,61,9,38,40,57,43,23,74,47,68,26,44,50,90,54,50,68,66,56,29,44,44,49,40,33,35,64,38,26,64,42,59,42,91,88,36,59,65,44,78,70,49,78,44,58,34,72,98,48,88,41,66,26,32,33,41,36,29,37,28,70,45,81,67,84,64,71,49,29,68,83,53,26,75,50,68,45,77,38,48,74,75,53,56,57,59,40,43,78,73,68,47,57,56,36,91,49,46,67,56,53,45,45,76,60,66,52,83,73,123

Sequence (268 aa):
MADYERWPLWMSLENVDPLTLMLAPELTARLLSWAEAFDSSLDMENAPAPLPMQAAFLRDGEDERHSFEREGHTLWRLLQAARPDLHVTYHSTLLGRELNPDEDELLDLLDDAGKVRGVLWRSASEGVRHKRGVTAFLRNSRGEVFFPRRAAHKTRWPGALDFSVGGLVLAGETFEEGFRRETREELNLDPPDHPGRLLGEFSPWGTGLRCFTRVYEIRSDATPAFNPLDFSEGVWLAPGRVFALADAGEAVNGDLLEVLRLTYGKSQ

Secondary structure (DSSP, 8-state):
---TTS-SEEETTEEEPGGGGT--HHHHHHHHHHHHHHHTT--SSSTTSPPPP--TT--TTS-HHHHHHHHHHHHHHHHHHH-TTS---EEETTTTEEE-TTS--EEEEE-TTS-EEEEEEGGG-TT--SSEEEEEEEE-TTS-EEEEEEPTT-SSSTT-B--SEEEEPBTT--HHHHHHHHHHHHH---TTTSPPEEEEEE-STTSS-SSEEEEEEEE-SSPP---TTTEEEEEEE-HHHHHHHHHTT--B-TTHHHHHHHHHTT--

Mean predicted aligned error: 4.89 Å

Foldseek 3Di:
DADAPAQLDDDPNDGDQPVVVPFDPVLNVLSRQLNQQSNQQDDPPDDDGTDHGDHPQDDPLADRLQSSQVSQVVSQVSVCVRCVVDFGWGQRPQVRGIDGPPRWFKWFFADQVLHGHGIDIPVPCPLPARFEKEFEWAAEPVQWTKWFAFDQPDPAQHRATETQFIDTAGPPDDNVRVNQVRCCQFQVDGCVVWPWDWQDWDAVVPFQDSYGYTYTYTYDPDRGPTDCNTGVGIDTGNLVVVVVCVVVVGGHGSCSNRVSCVRVVVPD